Protein AF-A0A1C1CUU6-F1 (afdb_monomer)

InterPro domains:
  IPR014347 Tautomerase/MIF superfamily [G3DSA:3.30.429.10] (2-150)
  IPR028116 Tautomerase, cis-CaaD-like [PF14832] (1-67)

Secondary structure (DSSP, 8-state):
-EEEEEEESSPPPHHHHHHHHHHHHHHHHHHTT--GGG-EEEEEEPPPTT--EETTEEGGGGT---EEEEEEEE-BTTB-HHHHHHHHHHHHHHHHHHHHS-SSTT------STTSPPPHHHHHHT-EEEEEEEEE---EETTEEPPPPP-------------TTS-SSHHHHHTTS---S----S-THHHHHHHHHHHHHHHHHTS--HHHHHHHHHHHH-HHHHHHH-

Solvent-accessible surface area (backbone atoms only — not comparable to full-atom values): 13500 Å² total; per-residue (Å²): 95,38,43,32,42,37,29,34,51,56,91,72,44,73,52,30,50,50,52,43,45,49,52,53,32,54,52,48,24,64,73,66,76,38,66,57,82,42,47,44,72,47,82,40,77,37,65,62,64,44,75,46,66,51,95,90,35,41,26,78,81,38,73,42,33,71,20,35,38,39,32,41,28,68,41,25,75,91,56,39,70,70,55,51,55,54,48,44,53,52,53,53,50,49,48,53,52,37,75,57,30,32,65,45,90,90,51,84,72,44,40,82,38,99,84,57,54,67,47,74,64,56,52,57,57,69,38,76,70,48,74,48,76,45,76,45,79,76,54,72,57,97,91,39,72,55,69,69,45,36,79,87,70,68,79,81,74,89,69,74,96,72,73,100,80,82,68,88,66,62,65,72,60,54,79,73,73,63,86,76,90,72,95,54,66,46,72,51,59,29,58,46,51,54,74,44,42,66,58,42,48,44,40,25,69,75,67,61,35,59,69,39,43,51,43,60,47,45,41,64,72,36,70,77,55,30,66,42,68,110

Sequence (230 aa):
MPIYQVIHGISLTPYQKSLLAERITVLHSTEYLTPSLFVNVIFHPAEPVGDFFLAGKPYNNGATSPNRIFGTVRTGPKRTKERFDNFAKKLEAAWYEVVNGPKQAGQTNGASGHGGELSKEDRRARKLHIVGFEGVITGIENGVVLPSVSVCIPPLTAGSASSMHDAPLAYVARVWATADDQPTQADNEGTWLKDNMAFFKEQAEVYSDQPFQDLLKELRERPDLRKLIE

Structure (mmCIF, N/CA/C/O backbone):
data_AF-A0A1C1CUU6-F1
#
_entr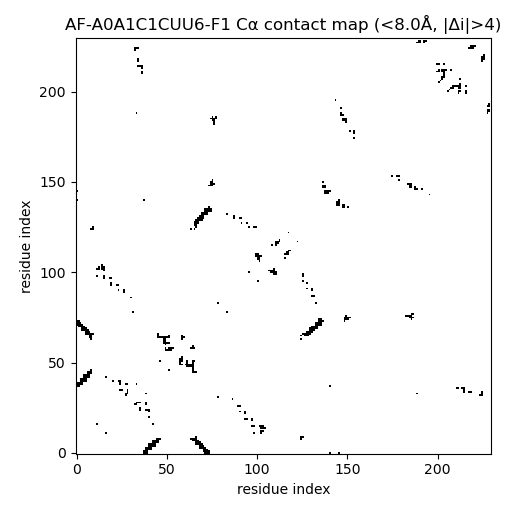y.id   AF-A0A1C1CUU6-F1
#
loop_
_atom_site.group_PDB
_atom_site.id
_atom_site.type_symbol
_atom_site.label_atom_id
_atom_site.label_alt_id
_atom_site.label_comp_id
_atom_site.label_asym_id
_atom_site.label_entity_id
_atom_site.label_seq_id
_atom_site.pdbx_PDB_ins_code
_atom_site.Cartn_x
_atom_site.Cartn_y
_atom_site.Cartn_z
_atom_site.occupancy
_atom_site.B_iso_or_equiv
_atom_site.auth_seq_id
_atom_site.auth_comp_id
_atom_site.auth_asym_id
_atom_site.auth_atom_id
_atom_site.pdbx_PDB_model_num
ATOM 1 N N . MET A 1 1 ? -9.835 -0.674 2.910 1.00 78.50 1 MET A N 1
ATOM 2 C CA . MET A 1 1 ? -9.271 0.040 1.764 1.00 78.50 1 MET A CA 1
ATOM 3 C C . MET A 1 1 ? -8.242 1.078 2.153 1.00 78.50 1 MET A C 1
ATOM 5 O O . MET A 1 1 ? -8.574 2.186 2.581 1.00 78.50 1 MET A O 1
ATOM 9 N N . PRO A 1 2 ? -6.979 0.736 1.924 1.00 93.94 2 PRO A N 1
ATOM 10 C CA . PRO A 1 2 ? -6.229 1.524 0.967 1.00 93.94 2 PRO A CA 1
ATOM 11 C C . PRO A 1 2 ? -6.130 0.819 -0.388 1.00 93.94 2 PRO A C 1
ATOM 13 O O . PRO A 1 2 ? -6.207 -0.409 -0.470 1.00 93.94 2 PRO A O 1
ATOM 16 N N . ILE A 1 3 ? -5.908 1.605 -1.438 1.00 97.75 3 ILE A N 1
ATOM 17 C CA . ILE A 1 3 ? -5.415 1.114 -2.728 1.00 97.75 3 ILE A CA 1
ATOM 18 C C . ILE A 1 3 ? -4.085 1.804 -2.993 1.00 97.75 3 ILE A C 1
ATOM 20 O O . ILE A 1 3 ? -4.035 3.025 -3.125 1.00 97.75 3 ILE A O 1
ATOM 24 N N . TYR A 1 4 ? -3.013 1.024 -3.073 1.00 98.75 4 TYR A N 1
ATOM 25 C CA . TYR A 1 4 ? -1.702 1.500 -3.485 1.00 98.75 4 TYR A CA 1
ATOM 26 C C . TYR A 1 4 ? -1.480 1.225 -4.960 1.00 98.75 4 TYR A C 1
ATOM 28 O O . TYR A 1 4 ? -1.519 0.080 -5.397 1.00 98.75 4 TYR A O 1
ATOM 36 N N . GLN A 1 5 ? -1.188 2.272 -5.715 1.00 98.69 5 GLN A N 1
ATOM 37 C CA . GLN A 1 5 ? -0.780 2.194 -7.107 1.00 98.69 5 GLN A CA 1
ATOM 38 C C . GLN A 1 5 ? 0.727 2.426 -7.190 1.00 98.69 5 GLN A C 1
ATOM 40 O O . GLN A 1 5 ? 1.227 3.498 -6.844 1.00 98.69 5 GLN A O 1
ATOM 45 N N . VAL A 1 6 ? 1.457 1.410 -7.641 1.00 98.81 6 VAL A N 1
ATOM 46 C CA . VAL A 1 6 ? 2.904 1.450 -7.862 1.00 98.81 6 VAL A CA 1
ATOM 47 C C . VAL A 1 6 ? 3.154 1.618 -9.355 1.00 98.81 6 VAL A C 1
ATOM 49 O O . VAL A 1 6 ? 3.020 0.669 -10.126 1.00 98.81 6 VAL A O 1
ATOM 52 N N . ILE A 1 7 ? 3.530 2.824 -9.767 1.00 98.31 7 ILE A N 1
ATOM 53 C CA . ILE A 1 7 ? 3.850 3.150 -11.158 1.00 98.31 7 ILE A CA 1
ATOM 54 C C . ILE A 1 7 ? 5.365 3.075 -11.308 1.00 98.31 7 ILE A C 1
ATOM 56 O O . ILE A 1 7 ? 6.085 3.826 -10.647 1.00 98.31 7 ILE A O 1
ATOM 60 N N . HIS A 1 8 ? 5.871 2.168 -12.142 1.00 97.38 8 HIS A N 1
ATOM 61 C CA . HIS A 1 8 ? 7.308 1.897 -12.202 1.00 97.38 8 HIS A CA 1
ATOM 62 C C . HIS A 1 8 ? 7.851 1.872 -13.637 1.00 97.38 8 HIS A C 1
ATOM 64 O O . HIS A 1 8 ? 7.297 1.227 -14.524 1.00 97.38 8 HIS A O 1
ATOM 70 N N . GLY A 1 9 ? 8.961 2.585 -13.857 1.00 92.12 9 GLY A N 1
ATOM 71 C CA . GLY A 1 9 ? 9.688 2.605 -15.132 1.00 92.12 9 GLY A CA 1
ATOM 72 C C . GLY A 1 9 ? 10.760 1.517 -15.221 1.00 92.12 9 GLY A C 1
ATOM 73 O O . GLY A 1 9 ? 11.146 1.104 -16.311 1.00 92.12 9 GLY A O 1
ATOM 74 N N . ILE A 1 10 ? 11.233 1.018 -14.075 1.00 92.56 10 ILE A N 1
ATOM 75 C CA . ILE A 1 10 ? 12.155 -0.122 -14.024 1.00 92.56 10 ILE A CA 1
ATOM 76 C C . ILE A 1 10 ? 11.414 -1.440 -14.200 1.00 92.56 10 ILE A C 1
ATOM 78 O O . ILE A 1 10 ? 10.278 -1.590 -13.763 1.00 92.56 10 ILE A O 1
ATOM 82 N N . SER A 1 11 ? 12.074 -2.443 -14.768 1.00 92.25 11 SER A N 1
ATOM 83 C CA . SER A 1 11 ? 11.532 -3.803 -14.770 1.00 92.25 11 SER A CA 1
ATOM 84 C C . SER A 1 11 ? 11.661 -4.429 -13.379 1.00 92.25 11 SER A C 1
ATOM 86 O O . SER A 1 11 ? 12.773 -4.648 -12.900 1.00 92.25 11 SER A O 1
ATOM 88 N N . LEU A 1 12 ? 10.524 -4.731 -12.748 1.00 95.00 12 LEU A N 1
ATOM 89 C CA . LEU A 1 12 ? 10.441 -5.485 -11.494 1.00 95.00 12 LEU A CA 1
ATOM 90 C C . LEU A 1 12 ? 10.074 -6.938 -11.781 1.00 95.00 12 LEU A C 1
ATOM 92 O O . LEU A 1 12 ? 9.138 -7.202 -12.542 1.00 95.00 12 LEU A O 1
ATOM 96 N N . THR A 1 13 ? 10.778 -7.880 -11.154 1.00 95.69 13 THR A N 1
ATOM 97 C CA . THR A 1 13 ? 10.420 -9.301 -11.250 1.00 95.69 13 THR A CA 1
ATOM 98 C C . THR A 1 13 ? 9.123 -9.596 -10.488 1.00 95.69 13 THR A C 1
ATOM 100 O O . THR A 1 13 ? 8.765 -8.838 -9.581 1.00 95.69 13 THR A O 1
ATOM 103 N N . PRO A 1 14 ? 8.426 -10.711 -10.784 1.00 96.75 14 PRO A N 1
ATOM 104 C CA . PRO A 1 14 ? 7.267 -11.133 -9.995 1.00 96.75 14 PRO A CA 1
ATOM 105 C C . PRO A 1 14 ? 7.571 -11.238 -8.496 1.00 96.75 14 PRO A C 1
ATOM 107 O O . PRO A 1 14 ? 6.766 -10.803 -7.683 1.00 96.75 14 PRO A O 1
ATOM 110 N N . TYR A 1 15 ? 8.767 -11.720 -8.143 1.00 96.31 15 TYR A N 1
ATOM 111 C CA . TYR A 1 15 ? 9.228 -11.807 -6.757 1.00 96.31 15 TYR A CA 1
ATOM 112 C C . TYR A 1 15 ? 9.403 -10.430 -6.099 1.00 96.31 15 TYR A C 1
ATOM 114 O O . TYR A 1 15 ? 8.976 -10.218 -4.971 1.00 96.31 15 TYR A O 1
ATOM 122 N N . GLN A 1 16 ? 9.992 -9.459 -6.803 1.00 96.88 16 GLN A N 1
ATOM 123 C CA . GLN A 1 16 ? 10.097 -8.097 -6.271 1.00 96.88 16 GLN A CA 1
ATOM 124 C C . GLN A 1 16 ? 8.717 -7.451 -6.118 1.00 96.88 16 GLN A C 1
ATOM 126 O O . GLN A 1 16 ? 8.465 -6.773 -5.126 1.00 96.88 16 GLN A O 1
ATOM 131 N N . LYS A 1 17 ? 7.801 -7.682 -7.067 1.00 98.38 17 LYS A N 1
ATOM 132 C CA . LYS A 1 17 ? 6.420 -7.198 -6.956 1.00 98.38 17 LYS A CA 1
ATOM 133 C C . LYS A 1 17 ? 5.706 -7.809 -5.752 1.00 98.38 17 LYS A C 1
ATOM 135 O O . LYS A 1 17 ? 5.113 -7.063 -4.980 1.00 98.38 17 LYS A O 1
ATOM 140 N N . SER A 1 18 ? 5.800 -9.127 -5.555 1.00 98.19 18 SER A N 1
ATOM 141 C CA . SER A 1 18 ? 5.179 -9.796 -4.407 1.00 98.19 18 SER A CA 1
ATOM 142 C C . SER A 1 18 ? 5.766 -9.306 -3.088 1.00 98.19 18 SER A C 1
ATOM 144 O O . SER A 1 18 ? 5.015 -8.967 -2.182 1.00 98.19 18 SER A O 1
ATOM 146 N N . LEU A 1 19 ? 7.094 -9.183 -3.007 1.00 97.75 19 LEU A N 1
ATOM 147 C CA . LEU A 1 19 ? 7.768 -8.713 -1.801 1.00 97.75 19 LEU A CA 1
ATOM 148 C C . LEU A 1 19 ? 7.383 -7.266 -1.472 1.00 97.75 19 LEU A C 1
ATOM 150 O O . LEU A 1 19 ? 7.064 -6.962 -0.328 1.00 97.75 19 LEU A O 1
ATOM 154 N N . LEU A 1 20 ? 7.351 -6.365 -2.461 1.00 98.56 20 LEU A N 1
ATOM 155 C CA . LEU A 1 20 ? 6.921 -4.985 -2.224 1.00 98.56 20 LEU A CA 1
ATOM 156 C C . LEU A 1 20 ? 5.445 -4.916 -1.807 1.00 98.56 20 LEU A C 1
ATOM 158 O O . LEU A 1 20 ? 5.119 -4.173 -0.884 1.00 98.56 20 LEU A O 1
ATOM 162 N N . ALA A 1 21 ? 4.565 -5.696 -2.440 1.00 98.75 21 ALA A N 1
ATOM 163 C CA . ALA A 1 21 ? 3.154 -5.756 -2.062 1.00 98.75 21 ALA A CA 1
ATOM 164 C C . ALA A 1 21 ? 2.969 -6.243 -0.616 1.00 98.75 21 ALA A C 1
ATOM 166 O O . ALA A 1 21 ? 2.217 -5.634 0.145 1.00 98.75 21 ALA A O 1
ATOM 167 N N . GLU A 1 22 ? 3.707 -7.276 -0.209 1.00 98.38 22 GLU A N 1
ATOM 168 C CA . GLU A 1 22 ? 3.725 -7.779 1.165 1.00 98.38 22 GLU A CA 1
ATOM 169 C C . GLU A 1 22 ? 4.215 -6.705 2.146 1.00 98.38 22 GLU A C 1
ATOM 171 O O . GLU A 1 22 ? 3.548 -6.428 3.144 1.00 98.38 22 GLU A O 1
ATOM 176 N N . ARG A 1 23 ? 5.334 -6.030 1.845 1.00 98.44 23 ARG A N 1
ATOM 177 C CA . ARG A 1 23 ? 5.866 -4.949 2.691 1.00 98.44 23 ARG A CA 1
ATOM 178 C C . ARG A 1 23 ? 4.860 -3.817 2.871 1.00 98.44 23 ARG A C 1
ATOM 180 O O . ARG A 1 23 ? 4.639 -3.386 3.999 1.00 98.44 23 ARG A O 1
ATOM 187 N N . ILE A 1 24 ? 4.236 -3.350 1.789 1.00 98.75 24 ILE A N 1
ATOM 188 C CA . ILE A 1 24 ? 3.207 -2.301 1.843 1.00 98.75 24 ILE A CA 1
ATOM 189 C C . ILE A 1 24 ? 2.017 -2.765 2.690 1.00 98.75 24 ILE A C 1
ATOM 191 O O . ILE A 1 24 ? 1.530 -2.006 3.530 1.00 98.75 24 ILE A O 1
ATOM 195 N N . THR A 1 25 ? 1.590 -4.017 2.506 1.00 98.56 25 THR A N 1
ATOM 196 C CA . THR A 1 25 ? 0.478 -4.621 3.246 1.00 98.56 25 THR A CA 1
ATOM 197 C C . THR A 1 25 ? 0.754 -4.637 4.740 1.00 98.56 25 THR A C 1
ATOM 199 O O . THR A 1 25 ? -0.040 -4.096 5.505 1.00 98.56 25 THR A O 1
ATOM 202 N N . VAL A 1 26 ? 1.907 -5.169 5.155 1.00 98.00 26 VAL A N 1
ATOM 203 C CA . VAL A 1 26 ? 2.325 -5.219 6.563 1.00 98.00 26 VAL A CA 1
ATOM 204 C C . VAL A 1 26 ? 2.476 -3.816 7.147 1.00 98.00 26 VAL A C 1
ATOM 206 O O . VAL A 1 26 ? 1.992 -3.548 8.247 1.00 98.00 26 VAL A O 1
ATOM 209 N N . LEU A 1 27 ? 3.118 -2.900 6.417 1.00 98.38 27 LEU A N 1
ATOM 210 C CA . LEU A 1 27 ? 3.289 -1.521 6.867 1.00 98.38 27 LEU A CA 1
ATOM 211 C C . LEU A 1 27 ? 1.933 -0.855 7.120 1.00 98.38 27 LEU A C 1
ATOM 213 O O . LEU A 1 27 ? 1.734 -0.284 8.187 1.00 98.38 27 LEU A O 1
ATOM 217 N N . HIS A 1 28 ? 0.991 -0.926 6.177 1.00 97.38 28 HIS A N 1
ATOM 218 C CA . HIS A 1 28 ? -0.300 -0.263 6.347 1.00 97.38 28 HIS A CA 1
ATOM 219 C C . HIS A 1 28 ? -1.176 -0.940 7.404 1.00 97.38 28 HIS A C 1
ATOM 221 O O . HIS A 1 28 ? -1.803 -0.256 8.214 1.00 97.38 28 HIS A O 1
ATOM 227 N N . SER A 1 29 ? -1.233 -2.273 7.391 1.00 95.56 29 SER A N 1
ATOM 228 C CA . SER A 1 29 ? -2.108 -3.050 8.271 1.00 95.56 29 SER A CA 1
ATOM 229 C C . SER A 1 29 ? -1.743 -2.876 9.745 1.00 95.56 29 SER A C 1
ATOM 231 O O . SER A 1 29 ? -2.628 -2.859 10.605 1.00 95.56 29 SER A O 1
ATOM 233 N N . THR A 1 30 ? -0.453 -2.700 10.037 1.00 93.94 30 THR A N 1
ATOM 234 C CA . THR A 1 30 ? 0.058 -2.424 11.386 1.00 93.94 30 THR A CA 1
ATOM 235 C C . THR A 1 30 ? -0.040 -0.945 11.745 1.00 93.94 30 THR A C 1
ATOM 237 O O . THR A 1 30 ? -0.497 -0.616 12.836 1.00 93.94 30 THR A O 1
ATOM 240 N N . GLU A 1 31 ? 0.317 -0.038 10.830 1.00 94.56 31 GLU A N 1
ATOM 241 C CA . GLU A 1 31 ? 0.270 1.402 11.094 1.00 94.56 31 GLU A CA 1
ATOM 242 C C . GLU A 1 31 ? -1.158 1.880 11.366 1.00 94.56 31 GLU A C 1
ATOM 244 O O . GLU A 1 31 ? -1.357 2.676 12.274 1.00 94.56 31 GLU A O 1
ATOM 249 N N . TYR A 1 32 ? -2.157 1.394 10.626 1.00 92.12 32 TYR A N 1
ATOM 250 C CA . TYR A 1 32 ? -3.533 1.902 10.690 1.00 92.12 32 TYR A CA 1
ATOM 251 C C . TYR A 1 32 ? -4.550 0.871 11.184 1.00 92.12 32 TYR A C 1
ATOM 253 O O . TYR A 1 32 ? -5.739 1.019 10.894 1.00 92.12 32 TYR A O 1
ATOM 261 N N . LEU A 1 33 ? -4.091 -0.170 11.896 1.00 91.12 33 LEU A N 1
ATOM 262 C CA . LEU A 1 33 ? -4.928 -1.227 12.489 1.00 91.12 33 LEU A CA 1
ATOM 263 C C . LEU A 1 33 ? -6.017 -1.725 11.528 1.00 91.12 33 LEU A C 1
ATOM 265 O O . LEU A 1 33 ? -7.197 -1.803 11.854 1.00 91.12 33 LEU A O 1
ATOM 269 N N . THR A 1 34 ? -5.608 -1.994 10.293 1.00 91.75 34 THR A N 1
ATOM 270 C CA . THR A 1 34 ? -6.494 -2.431 9.215 1.00 91.75 34 THR A CA 1
ATOM 271 C C . THR A 1 34 ? -6.182 -3.898 8.923 1.00 91.75 34 THR A C 1
ATOM 273 O O . THR A 1 34 ? -5.001 -4.226 8.794 1.00 91.75 34 THR A O 1
ATOM 276 N N . PRO A 1 35 ? -7.176 -4.798 8.831 1.00 95.44 35 PRO A N 1
ATOM 277 C CA . PRO A 1 35 ? -6.909 -6.175 8.430 1.00 95.44 35 PRO A CA 1
ATOM 278 C C . PRO A 1 35 ? -6.289 -6.241 7.032 1.00 95.44 35 PRO A C 1
ATOM 280 O O . PRO A 1 35 ? -6.643 -5.452 6.151 1.00 95.44 35 PRO A O 1
ATOM 283 N N . SER A 1 36 ? -5.365 -7.178 6.837 1.00 97.12 36 SER A N 1
ATOM 284 C CA . SER A 1 36 ? -4.564 -7.304 5.616 1.00 97.12 36 SER A CA 1
ATOM 285 C C . SER A 1 36 ? -5.408 -7.508 4.355 1.00 97.12 36 SER A C 1
ATOM 287 O O . SER A 1 36 ? -5.076 -6.935 3.320 1.00 97.12 36 SER A O 1
ATOM 289 N N . LEU A 1 37 ? -6.546 -8.210 4.467 1.00 97.31 37 LEU A N 1
ATOM 290 C CA . LEU A 1 37 ? -7.505 -8.426 3.375 1.00 97.31 37 LEU A CA 1
ATOM 291 C C . LEU A 1 37 ? -7.930 -7.126 2.671 1.00 97.31 37 LEU A C 1
ATOM 293 O O . LEU A 1 37 ? -8.218 -7.134 1.480 1.00 97.31 37 LEU A O 1
ATOM 297 N N . PHE A 1 38 ? -7.977 -6.012 3.405 1.00 96.12 38 PHE A N 1
ATOM 298 C CA . PHE A 1 38 ? -8.478 -4.729 2.910 1.00 96.12 38 PHE A CA 1
ATOM 299 C C . PHE A 1 38 ? -7.365 -3.774 2.447 1.00 96.12 38 PHE A C 1
ATOM 301 O O . PHE A 1 38 ? -7.596 -2.560 2.356 1.00 96.12 38 PHE A O 1
ATOM 308 N N . VAL A 1 39 ? -6.145 -4.284 2.239 1.00 97.62 39 VAL A N 1
ATOM 309 C CA . VAL A 1 39 ? -4.997 -3.531 1.721 1.00 97.62 39 VAL A CA 1
ATOM 310 C C . VAL A 1 39 ? -4.676 -4.010 0.310 1.00 97.62 39 VAL A C 1
ATOM 312 O O . VAL A 1 39 ? -4.162 -5.105 0.112 1.00 97.62 39 VAL A O 1
ATOM 315 N N . ASN A 1 40 ? -4.938 -3.156 -0.678 1.00 98.25 40 ASN A N 1
ATOM 316 C CA . ASN A 1 40 ? -4.744 -3.494 -2.086 1.00 98.25 40 ASN A CA 1
ATOM 317 C C . ASN A 1 40 ? -3.471 -2.853 -2.623 1.00 98.25 40 ASN A C 1
ATOM 319 O O . ASN A 1 40 ? -3.187 -1.687 -2.337 1.00 98.25 40 ASN A O 1
ATOM 323 N N . VAL A 1 41 ? -2.739 -3.587 -3.458 1.00 98.75 41 VAL A N 1
ATOM 324 C CA . VAL A 1 41 ? -1.557 -3.085 -4.164 1.00 98.75 41 VAL A CA 1
ATOM 325 C C . VAL A 1 41 ? -1.657 -3.465 -5.635 1.00 98.75 41 VAL A C 1
ATOM 327 O O . VAL A 1 41 ? -1.813 -4.635 -5.975 1.00 98.75 41 VAL A O 1
ATOM 330 N N . ILE A 1 42 ? -1.547 -2.474 -6.513 1.00 98.38 42 ILE A N 1
ATOM 331 C CA . ILE A 1 42 ? -1.654 -2.617 -7.963 1.00 98.38 42 ILE A CA 1
ATOM 332 C C . ILE A 1 42 ? -0.389 -2.039 -8.595 1.00 98.38 42 ILE A C 1
ATOM 334 O O . ILE A 1 42 ? 0.073 -0.963 -8.220 1.00 98.38 42 ILE A O 1
ATOM 338 N N . PHE A 1 43 ? 0.184 -2.757 -9.559 1.00 98.62 43 PHE A N 1
ATOM 339 C CA . PHE A 1 43 ? 1.371 -2.319 -10.291 1.00 98.62 43 PHE A CA 1
ATOM 340 C C . PHE A 1 43 ? 0.985 -1.868 -11.694 1.00 98.62 43 PHE A C 1
ATOM 342 O O . PHE A 1 43 ? 0.393 -2.640 -12.447 1.00 98.62 43 PHE A O 1
ATOM 349 N N . HIS A 1 44 ? 1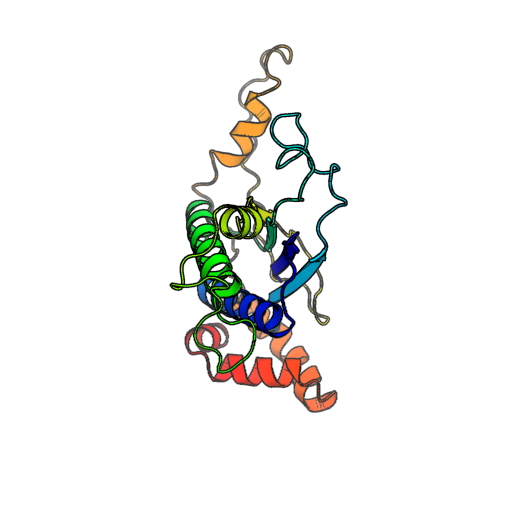.403 -0.662 -12.063 1.00 97.75 44 HIS A N 1
ATOM 350 C CA . HIS A 1 44 ? 1.210 -0.102 -13.393 1.00 97.75 44 HIS A CA 1
ATOM 351 C C . HIS A 1 44 ? 2.559 0.091 -14.095 1.00 97.75 44 HIS A C 1
ATOM 353 O O . HIS A 1 44 ? 3.541 0.481 -13.446 1.00 97.75 44 HIS A O 1
ATOM 359 N N . PRO A 1 45 ? 2.632 -0.156 -15.417 1.00 95.81 45 PRO A N 1
ATOM 360 C CA . PRO A 1 45 ? 3.753 0.348 -16.193 1.00 95.81 45 PRO A CA 1
ATOM 361 C C . PRO A 1 45 ? 3.772 1.876 -16.102 1.00 95.81 45 PRO A C 1
ATOM 363 O O . PRO A 1 45 ? 2.723 2.511 -16.002 1.00 95.81 45 PRO A O 1
ATOM 366 N N . ALA A 1 46 ? 4.962 2.467 -16.118 1.00 95.00 46 ALA A N 1
ATOM 367 C CA . ALA A 1 46 ? 5.072 3.910 -16.260 1.00 95.00 46 ALA A CA 1
ATOM 368 C C . ALA A 1 46 ? 4.670 4.372 -17.668 1.00 95.00 46 ALA A C 1
ATOM 370 O O . ALA A 1 46 ? 4.680 3.591 -18.621 1.00 95.00 46 ALA A O 1
ATOM 371 N N . GLU A 1 47 ? 4.364 5.665 -17.773 1.00 94.69 47 GLU A N 1
ATOM 372 C CA . GLU A 1 47 ? 3.985 6.295 -19.042 1.00 94.69 47 GLU A CA 1
ATOM 373 C C . GLU A 1 47 ? 5.102 6.138 -20.089 1.00 94.69 47 GLU A C 1
ATOM 375 O O . GLU A 1 47 ? 6.274 5.983 -19.702 1.00 94.69 47 GLU A O 1
ATOM 380 N N . PRO A 1 48 ? 4.782 6.225 -21.396 1.00 94.25 48 PRO A N 1
ATOM 381 C CA . PRO A 1 48 ? 5.786 6.231 -22.447 1.00 94.25 48 PRO A CA 1
ATOM 382 C C . PRO A 1 48 ? 6.920 7.219 -22.165 1.00 94.25 48 PRO A C 1
ATOM 384 O O . PRO A 1 48 ? 6.751 8.292 -21.576 1.00 94.25 48 PRO A O 1
ATOM 387 N N . VAL A 1 49 ? 8.123 6.832 -22.576 1.00 90.06 49 VAL A N 1
ATOM 388 C CA . VAL A 1 49 ? 9.315 7.648 -22.373 1.00 90.06 49 VAL A CA 1
ATOM 389 C C . VAL A 1 49 ? 9.147 8.987 -23.099 1.00 90.06 49 VAL A C 1
ATOM 391 O O . VAL A 1 49 ? 8.910 9.014 -24.302 1.00 90.06 49 VAL A O 1
ATOM 394 N N . GLY A 1 50 ? 9.298 10.087 -22.357 1.00 91.69 50 GLY A N 1
ATOM 395 C CA . GLY A 1 50 ? 9.097 11.449 -22.861 1.00 91.69 50 GLY A CA 1
ATOM 396 C C . GLY A 1 50 ? 7.793 12.109 -22.406 1.00 91.69 50 GLY A C 1
ATOM 397 O O . GLY A 1 50 ? 7.748 13.335 -22.373 1.00 91.69 50 GLY A O 1
ATOM 398 N N . ASP A 1 51 ? 6.799 11.338 -21.954 1.00 95.81 51 ASP A N 1
ATOM 399 C CA . ASP A 1 51 ? 5.477 11.876 -21.581 1.00 95.81 51 ASP A CA 1
ATOM 400 C C . ASP A 1 51 ? 5.423 12.418 -20.146 1.00 95.81 51 ASP A C 1
ATOM 402 O O . ASP A 1 51 ? 4.518 13.169 -19.781 1.00 95.81 51 ASP A O 1
ATOM 406 N N . PHE A 1 52 ? 6.416 12.087 -19.315 1.00 96.00 52 PHE A N 1
ATOM 407 C CA . PHE A 1 52 ? 6.556 12.684 -17.992 1.00 96.00 52 PHE A CA 1
ATOM 408 C C . PHE A 1 52 ? 7.489 13.895 -18.043 1.00 96.00 52 PHE A C 1
ATOM 410 O O . PHE A 1 52 ? 8.677 13.769 -18.355 1.00 96.00 52 PHE A O 1
ATOM 417 N N . PHE A 1 53 ? 6.982 15.056 -17.629 1.00 97.06 53 PHE A N 1
ATOM 418 C CA . PHE A 1 53 ? 7.750 16.295 -17.548 1.00 97.06 53 PHE A CA 1
ATOM 419 C C . PHE A 1 53 ? 8.025 16.668 -16.091 1.00 97.06 53 PHE A C 1
ATOM 421 O O . PHE A 1 53 ? 7.116 16.773 -15.272 1.00 97.06 53 PHE A O 1
ATOM 428 N N . LEU A 1 54 ? 9.293 16.915 -15.773 1.00 95.44 54 LEU A N 1
ATOM 429 C CA . LEU A 1 54 ? 9.734 17.461 -14.496 1.00 95.44 54 LEU A CA 1
ATOM 430 C C . LEU A 1 54 ? 10.346 18.841 -14.739 1.00 95.44 54 LEU A C 1
ATOM 432 O O . LEU A 1 54 ? 11.248 18.988 -15.561 1.00 95.44 54 LEU A O 1
ATOM 436 N N . ALA A 1 55 ? 9.857 19.855 -14.021 1.00 96.06 55 ALA A N 1
ATOM 437 C CA . ALA A 1 55 ? 10.285 21.248 -14.188 1.00 96.06 55 ALA A CA 1
ATOM 438 C C . ALA A 1 55 ? 10.181 21.745 -15.650 1.00 96.06 55 ALA A C 1
ATOM 440 O O . ALA A 1 55 ? 11.089 22.395 -16.169 1.00 96.06 55 ALA A O 1
ATOM 441 N N . GLY A 1 56 ? 9.084 21.390 -16.332 1.00 96.56 56 GLY A N 1
ATOM 442 C CA . GLY A 1 56 ? 8.821 21.780 -17.723 1.00 96.56 56 GLY A CA 1
ATOM 443 C C . GLY A 1 56 ? 9.709 21.094 -18.767 1.00 96.56 56 GLY A C 1
ATOM 444 O O . GLY A 1 56 ? 9.659 21.461 -19.937 1.00 96.56 56 GLY A O 1
ATOM 445 N N . LYS A 1 57 ? 10.526 20.110 -18.374 1.00 96.81 57 LYS A N 1
ATOM 446 C CA . LYS A 1 57 ? 11.413 19.358 -19.271 1.00 96.81 57 LYS A CA 1
ATOM 447 C C . LYS A 1 57 ? 11.119 17.863 -19.186 1.00 96.81 57 LYS A C 1
ATOM 449 O O . LYS A 1 57 ? 10.744 17.402 -18.108 1.00 96.81 57 LYS A O 1
ATOM 454 N N . PRO A 1 58 ? 11.329 17.089 -20.263 1.00 94.88 58 PRO A N 1
ATOM 455 C CA . PRO A 1 58 ? 11.212 15.637 -20.200 1.00 94.88 58 PRO A CA 1
ATOM 456 C C . PRO A 1 58 ? 12.072 15.061 -19.068 1.00 94.88 58 PRO A C 1
ATOM 458 O O . PRO A 1 58 ? 13.253 15.402 -18.928 1.00 94.88 58 PRO A O 1
ATOM 461 N N . TYR A 1 59 ? 11.487 14.195 -18.243 1.00 93.56 59 TYR A N 1
ATOM 462 C CA . TYR A 1 59 ? 12.192 13.580 -17.124 1.00 93.56 59 TYR A CA 1
ATOM 463 C C . TYR A 1 59 ? 13.398 12.782 -17.608 1.00 93.56 59 TYR A C 1
ATOM 465 O O . TYR A 1 59 ? 13.322 12.057 -18.598 1.00 93.56 59 TYR A O 1
ATOM 473 N N . ASN A 1 60 ? 14.527 12.924 -16.905 1.00 90.19 60 ASN A N 1
ATOM 474 C CA . ASN A 1 60 ? 15.792 12.282 -17.270 1.00 90.19 60 ASN A CA 1
ATOM 475 C C . ASN A 1 60 ? 16.125 12.469 -18.768 1.00 90.19 60 ASN A C 1
ATOM 477 O O . ASN A 1 60 ? 16.534 11.526 -19.436 1.00 90.19 60 ASN A O 1
ATOM 481 N N . ASN A 1 61 ? 15.892 13.680 -19.296 1.00 90.94 61 ASN A N 1
ATOM 482 C CA . ASN A 1 61 ? 16.077 14.041 -20.707 1.00 90.94 61 ASN A CA 1
ATOM 483 C C . ASN A 1 61 ? 15.281 13.163 -21.690 1.00 90.94 61 ASN A C 1
ATOM 485 O O . ASN A 1 61 ? 15.718 12.956 -22.817 1.00 90.94 61 ASN A O 1
ATOM 489 N N . GLY A 1 62 ? 14.135 12.627 -21.262 1.00 90.25 62 GLY A N 1
ATOM 490 C CA . GLY A 1 62 ? 13.327 11.728 -22.080 1.00 90.25 62 GLY A CA 1
ATOM 491 C C . GLY A 1 62 ? 13.971 10.355 -22.265 1.00 90.25 62 GLY A C 1
ATOM 492 O O . GLY A 1 62 ? 13.777 9.743 -23.302 1.00 90.25 62 GLY A O 1
ATOM 493 N N . ALA A 1 63 ? 14.767 9.878 -21.301 1.00 88.88 63 ALA A N 1
ATOM 494 C CA . ALA A 1 63 ? 15.332 8.525 -21.337 1.00 88.88 63 ALA A CA 1
ATOM 495 C C . ALA A 1 63 ? 14.506 7.510 -20.532 1.00 88.88 63 ALA A C 1
ATOM 497 O O . ALA A 1 63 ? 14.516 6.319 -20.830 1.00 88.88 63 ALA A O 1
ATOM 498 N N . THR A 1 64 ? 13.806 7.963 -19.490 1.00 91.38 64 THR A N 1
ATOM 499 C CA . THR A 1 64 ? 12.994 7.108 -18.615 1.00 91.38 64 THR A CA 1
ATOM 500 C C . THR A 1 64 ? 11.774 7.867 -18.097 1.00 91.38 64 THR A C 1
ATOM 502 O O . THR A 1 64 ? 11.685 9.085 -18.233 1.00 91.38 64 THR A O 1
ATOM 505 N N . SER A 1 65 ? 10.850 7.144 -17.467 1.00 94.06 65 SER A N 1
ATOM 506 C CA . SER A 1 65 ? 9.743 7.701 -16.683 1.00 94.06 65 SER A CA 1
ATOM 507 C C . SER A 1 65 ? 9.987 7.419 -15.185 1.00 94.06 65 SER A C 1
ATOM 509 O O . SER A 1 65 ? 10.580 6.382 -14.858 1.00 94.06 65 SER A O 1
ATOM 511 N N . PRO A 1 66 ? 9.630 8.329 -14.259 1.00 95.81 66 PRO A N 1
ATOM 512 C CA . PRO A 1 66 ? 9.928 8.170 -12.836 1.00 95.81 66 PRO A CA 1
ATOM 513 C C . PRO A 1 66 ? 9.059 7.110 -12.144 1.00 95.81 66 PRO A C 1
ATOM 515 O O . PRO A 1 66 ? 7.862 6.997 -12.412 1.00 95.81 66 PRO A O 1
ATOM 518 N N . ASN A 1 67 ? 9.637 6.418 -11.154 1.00 98.00 67 ASN A N 1
ATOM 519 C CA . ASN A 1 67 ? 8.889 5.516 -10.272 1.00 98.00 67 ASN A CA 1
ATOM 520 C C . ASN A 1 67 ? 8.101 6.308 -9.220 1.00 98.00 67 ASN A C 1
ATOM 522 O O . ASN A 1 67 ? 8.626 7.275 -8.660 1.00 98.00 67 ASN A O 1
ATOM 526 N N . ARG A 1 68 ? 6.861 5.913 -8.929 1.00 98.25 68 ARG A N 1
ATOM 527 C CA . ARG A 1 68 ? 5.943 6.613 -8.019 1.00 98.25 68 ARG A CA 1
ATOM 528 C C . ARG A 1 68 ? 5.069 5.610 -7.266 1.00 98.25 68 ARG A C 1
ATOM 530 O O . ARG A 1 68 ? 4.718 4.567 -7.813 1.00 98.25 68 ARG A O 1
ATOM 537 N N . ILE A 1 69 ? 4.698 5.943 -6.034 1.00 98.75 69 ILE A N 1
ATOM 538 C CA . ILE A 1 69 ? 3.701 5.206 -5.249 1.00 98.75 69 ILE A CA 1
ATOM 539 C C . ILE A 1 69 ? 2.611 6.189 -4.823 1.00 98.75 69 ILE A C 1
ATOM 5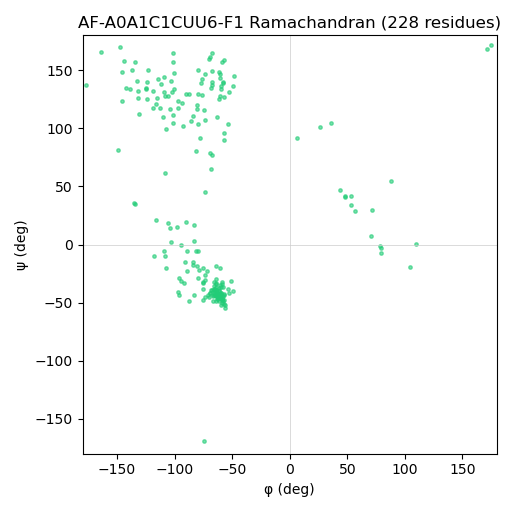41 O O . ILE A 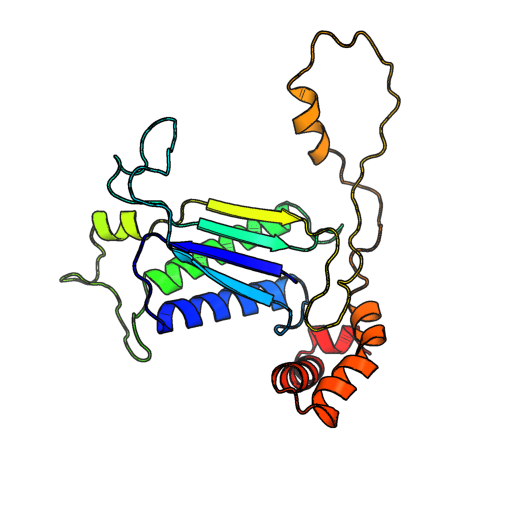1 69 ? 2.905 7.199 -4.187 1.00 98.75 69 ILE A O 1
ATOM 545 N N . PHE A 1 70 ? 1.357 5.885 -5.142 1.00 98.56 70 PHE A N 1
ATOM 546 C CA . PHE A 1 70 ? 0.201 6.646 -4.668 1.00 98.56 70 PHE A CA 1
ATOM 547 C C . PHE A 1 70 ? -0.712 5.752 -3.844 1.00 98.56 70 PHE A C 1
ATOM 549 O O . PHE A 1 70 ? -1.018 4.641 -4.264 1.00 98.56 70 PHE A O 1
ATOM 556 N N . GLY A 1 71 ? -1.131 6.221 -2.673 1.00 98.31 71 GLY A N 1
ATOM 557 C CA . GLY A 1 71 ? -2.086 5.528 -1.816 1.00 98.31 71 GLY A CA 1
ATOM 558 C C . GLY A 1 71 ? -3.403 6.285 -1.725 1.00 98.31 71 GLY A C 1
ATOM 559 O O . GLY A 1 71 ? -3.450 7.374 -1.164 1.00 98.31 71 GLY A O 1
ATOM 560 N N . THR A 1 72 ? -4.493 5.688 -2.186 1.00 96.19 72 THR A N 1
ATOM 561 C CA . THR A 1 72 ? -5.840 6.131 -1.816 1.00 96.19 72 THR A CA 1
ATOM 562 C C . THR A 1 72 ? -6.158 5.541 -0.445 1.00 96.19 72 THR A C 1
ATOM 564 O O . THR A 1 72 ? -6.162 4.322 -0.301 1.00 96.19 72 THR A O 1
ATOM 567 N N . VAL A 1 73 ? -6.356 6.370 0.581 1.00 94.69 73 VAL A N 1
ATOM 568 C CA . VAL A 1 73 ? -6.392 5.961 1.998 1.00 94.69 73 VAL A CA 1
ATOM 569 C C . VAL A 1 73 ? -7.535 6.636 2.752 1.00 94.69 73 VAL A C 1
ATOM 571 O O . VAL A 1 73 ? -7.906 7.767 2.453 1.00 94.69 73 VAL A O 1
ATOM 574 N N . ARG A 1 74 ? -8.092 5.981 3.781 1.00 90.31 74 ARG A N 1
ATOM 575 C CA . ARG A 1 74 ? -9.037 6.652 4.697 1.00 90.31 74 ARG A CA 1
ATOM 576 C C . ARG A 1 74 ? -8.305 7.711 5.523 1.00 90.31 74 ARG A C 1
ATOM 578 O O . ARG A 1 74 ? -7.216 7.434 6.035 1.00 90.31 74 ARG A O 1
ATOM 585 N N . THR A 1 75 ? -8.924 8.877 5.688 1.00 86.62 75 THR A N 1
ATOM 586 C CA . THR A 1 75 ? -8.456 9.981 6.540 1.00 86.62 75 THR A CA 1
ATOM 587 C C . THR A 1 75 ? -9.226 10.020 7.860 1.00 86.62 75 THR A C 1
ATOM 589 O O . THR A 1 75 ? -10.246 9.348 8.026 1.00 86.62 75 THR A O 1
ATOM 592 N N . GLY A 1 76 ? -8.706 10.761 8.839 1.00 83.19 76 GLY A N 1
ATOM 593 C CA . GLY A 1 76 ? -9.321 10.834 10.157 1.00 83.19 76 GLY A CA 1
ATOM 594 C C . GLY A 1 76 ? -8.482 11.565 11.200 1.00 83.19 76 GLY A C 1
ATOM 595 O O . GLY A 1 76 ? -7.287 11.741 10.965 1.00 83.19 76 GLY A O 1
ATOM 596 N N . PRO A 1 77 ? -9.043 11.909 12.376 1.00 81.25 77 PRO A N 1
ATOM 597 C CA . PRO A 1 77 ? -8.318 12.669 13.398 1.00 81.25 77 PRO A CA 1
ATOM 598 C C . PRO A 1 77 ? -7.031 11.982 13.875 1.00 81.25 77 PRO A C 1
ATOM 600 O O . PRO A 1 77 ? -6.018 12.635 14.088 1.00 81.25 77 PRO A O 1
ATOM 603 N N . LYS A 1 78 ? -7.020 10.644 13.977 1.00 84.12 78 LYS A N 1
ATOM 604 C CA . LYS A 1 78 ? -5.814 9.869 14.337 1.00 84.12 78 LYS A CA 1
ATOM 605 C C . LYS A 1 78 ? -4.848 9.621 13.173 1.00 84.12 78 LYS A C 1
ATOM 607 O O . LYS A 1 78 ? -3.773 9.046 13.370 1.00 84.12 78 LYS A O 1
ATOM 612 N N . ARG A 1 79 ? -5.223 10.002 11.953 1.00 88.75 79 ARG A N 1
ATOM 613 C CA . ARG A 1 79 ? -4.436 9.833 10.724 1.00 88.75 79 ARG A CA 1
ATOM 614 C C . ARG A 1 79 ? -3.922 11.201 10.280 1.00 88.75 79 ARG A C 1
ATOM 616 O O . ARG A 1 79 ? -4.290 11.700 9.221 1.00 88.75 79 ARG A O 1
ATOM 623 N N . THR A 1 80 ? -3.113 11.811 11.145 1.00 90.31 80 THR A N 1
ATOM 624 C CA . THR A 1 80 ? -2.583 13.163 10.943 1.00 90.31 80 THR A CA 1
ATOM 625 C C . THR A 1 80 ? -1.596 13.218 9.781 1.00 90.31 80 THR A C 1
ATOM 627 O O . THR A 1 80 ? -1.074 12.191 9.325 1.00 90.31 80 THR A O 1
ATOM 630 N N . LYS A 1 81 ? -1.298 14.436 9.325 1.00 93.50 81 LYS A N 1
ATOM 631 C CA . LYS A 1 81 ? -0.312 14.664 8.271 1.00 93.50 81 LYS A CA 1
ATOM 632 C C . LYS A 1 81 ? 1.065 14.116 8.658 1.00 93.50 81 LYS A C 1
ATOM 634 O O . LYS A 1 81 ? 1.683 13.422 7.860 1.00 93.50 81 LYS A O 1
ATOM 639 N N . GLU A 1 82 ? 1.524 14.352 9.882 1.00 95.38 82 GLU A N 1
ATOM 640 C CA . GLU A 1 82 ? 2.830 13.902 10.383 1.00 95.38 82 GLU A CA 1
ATOM 641 C C . GLU A 1 82 ? 2.927 12.375 10.365 1.00 95.38 82 GLU A C 1
ATOM 643 O O . GLU A 1 82 ? 3.973 11.802 10.048 1.00 95.38 82 GLU A O 1
ATOM 648 N N . ARG A 1 83 ? 1.817 11.695 10.674 1.00 94.69 83 ARG A N 1
ATOM 649 C CA . ARG A 1 83 ? 1.741 10.238 10.611 1.00 94.69 83 ARG A CA 1
ATOM 650 C C . ARG A 1 83 ? 1.867 9.741 9.174 1.00 94.69 83 ARG A C 1
ATOM 652 O O . ARG A 1 83 ? 2.643 8.820 8.931 1.00 94.69 83 ARG A O 1
ATOM 659 N N . PHE A 1 84 ? 1.179 10.375 8.222 1.00 96.38 84 PHE A N 1
ATOM 660 C CA . PHE A 1 84 ? 1.341 10.066 6.798 1.00 96.38 84 PHE A CA 1
ATOM 661 C C . PHE A 1 84 ? 2.742 10.400 6.269 1.00 96.38 84 PHE A C 1
ATOM 663 O O . PHE A 1 84 ? 3.291 9.607 5.511 1.00 96.38 84 PHE A O 1
ATOM 670 N N . ASP A 1 85 ? 3.366 11.497 6.705 1.00 97.94 85 ASP A N 1
ATOM 671 C CA . ASP A 1 85 ? 4.737 11.858 6.320 1.00 97.94 85 ASP A CA 1
ATOM 672 C C . ASP A 1 85 ? 5.744 10.792 6.791 1.00 97.94 85 ASP A C 1
ATOM 674 O O . ASP A 1 85 ? 6.635 10.373 6.047 1.00 97.94 85 ASP A O 1
ATOM 678 N N . ASN A 1 86 ? 5.597 10.307 8.027 1.00 98.06 86 ASN A N 1
ATOM 679 C CA . ASN A 1 86 ? 6.428 9.224 8.555 1.00 98.06 86 ASN A CA 1
ATOM 680 C C . ASN A 1 86 ? 6.153 7.897 7.844 1.00 98.06 86 ASN A C 1
ATOM 682 O O . ASN A 1 86 ? 7.085 7.150 7.541 1.00 98.06 86 ASN A O 1
ATOM 686 N N . PHE A 1 87 ? 4.890 7.615 7.539 1.00 98.06 87 PHE A N 1
ATOM 687 C CA . PHE A 1 87 ? 4.505 6.438 6.776 1.00 98.06 87 PHE A CA 1
ATOM 688 C C . PHE A 1 87 ? 5.069 6.470 5.343 1.00 98.06 87 PHE A C 1
ATOM 690 O O . PHE A 1 87 ? 5.586 5.458 4.871 1.00 98.06 87 PHE A O 1
ATOM 697 N N . ALA A 1 88 ? 5.097 7.637 4.688 1.00 98.56 88 ALA A N 1
ATOM 698 C CA . ALA A 1 88 ? 5.710 7.831 3.372 1.00 98.56 88 ALA A CA 1
ATOM 699 C C . ALA A 1 88 ? 7.190 7.424 3.360 1.00 98.56 88 ALA A C 1
ATOM 701 O O . ALA A 1 88 ? 7.635 6.723 2.454 1.00 98.56 88 ALA A O 1
ATOM 702 N N . LYS A 1 89 ? 7.943 7.806 4.401 1.00 98.69 89 LYS A N 1
ATOM 703 C CA . LYS A 1 89 ? 9.358 7.429 4.561 1.00 98.69 89 LYS A CA 1
ATOM 704 C C . LYS A 1 89 ? 9.536 5.921 4.734 1.00 98.69 89 LYS A C 1
ATOM 706 O O . LYS A 1 89 ? 10.491 5.356 4.209 1.00 98.69 89 LYS A O 1
ATOM 711 N N . LYS A 1 90 ? 8.616 5.249 5.438 1.00 98.75 90 LYS A N 1
ATOM 712 C CA . LYS A 1 90 ? 8.626 3.780 5.560 1.00 98.75 90 LYS A CA 1
ATOM 713 C C . LYS A 1 90 ? 8.372 3.106 4.207 1.00 98.75 90 LYS A C 1
ATOM 715 O O . LYS A 1 90 ? 9.065 2.149 3.876 1.00 98.75 90 LYS A O 1
ATOM 720 N N . LEU A 1 91 ? 7.430 3.623 3.411 1.00 98.69 91 LEU A N 1
ATOM 721 C CA . LEU A 1 91 ? 7.183 3.139 2.046 1.00 98.69 91 LEU A CA 1
ATOM 722 C C . LEU A 1 91 ? 8.394 3.356 1.130 1.00 98.69 91 LEU A C 1
ATOM 724 O O . LEU A 1 91 ? 8.759 2.457 0.377 1.00 98.69 91 LEU A O 1
ATOM 728 N N . GLU A 1 92 ? 9.041 4.520 1.212 1.00 98.62 92 GLU A N 1
ATOM 729 C CA . GLU A 1 92 ? 10.268 4.807 0.464 1.00 98.62 92 GLU A CA 1
ATOM 730 C C . GLU A 1 92 ? 11.403 3.844 0.846 1.00 98.62 92 GLU A C 1
ATOM 732 O O . GLU A 1 92 ? 12.071 3.291 -0.030 1.00 98.62 92 GLU A O 1
ATOM 737 N N . ALA A 1 93 ? 11.600 3.590 2.141 1.00 98.44 93 ALA A N 1
ATOM 738 C CA . ALA A 1 93 ? 12.590 2.626 2.610 1.00 98.44 93 ALA A CA 1
ATOM 739 C C . ALA A 1 93 ? 12.294 1.208 2.090 1.00 98.44 93 ALA A C 1
ATOM 741 O O . ALA A 1 93 ? 13.193 0.557 1.558 1.00 98.44 93 ALA A O 1
ATOM 742 N N . ALA A 1 94 ? 11.035 0.764 2.164 1.00 98.38 94 ALA A N 1
ATOM 743 C CA . ALA A 1 94 ? 10.607 -0.532 1.638 1.00 98.38 94 ALA A CA 1
ATOM 744 C C . ALA A 1 94 ? 10.811 -0.642 0.118 1.00 98.38 94 ALA A C 1
ATOM 746 O O . ALA A 1 94 ? 11.253 -1.681 -0.371 1.00 98.38 94 ALA A O 1
ATOM 747 N N . TRP A 1 95 ? 10.552 0.432 -0.636 1.00 98.56 95 TRP A N 1
ATOM 748 C CA . TRP A 1 95 ? 10.873 0.483 -2.062 1.00 98.56 95 TRP A CA 1
ATOM 749 C C . TRP A 1 95 ? 12.359 0.205 -2.292 1.00 98.56 95 TRP A C 1
ATOM 751 O O . TRP A 1 95 ? 12.694 -0.720 -3.030 1.00 98.56 95 TRP A O 1
ATOM 761 N N . TYR A 1 96 ? 13.254 0.959 -1.644 1.00 97.00 96 TYR A N 1
ATOM 762 C CA . TYR A 1 96 ? 14.695 0.802 -1.852 1.00 97.00 96 TYR A CA 1
ATOM 763 C C . TYR A 1 96 ? 15.232 -0.545 -1.369 1.00 97.00 96 TYR A C 1
ATOM 765 O O . TYR A 1 96 ? 16.107 -1.102 -2.030 1.00 97.00 96 TYR A O 1
ATOM 773 N N . GLU A 1 97 ? 14.698 -1.094 -0.279 1.00 94.94 97 GLU A N 1
ATOM 774 C CA . GLU A 1 97 ? 15.003 -2.455 0.170 1.00 94.94 97 GLU A CA 1
ATOM 775 C C . GLU A 1 97 ? 14.709 -3.472 -0.942 1.00 94.94 97 GLU A C 1
ATOM 777 O O . GLU A 1 97 ? 15.582 -4.248 -1.326 1.00 94.94 97 GLU A O 1
ATOM 782 N N . VAL A 1 98 ? 13.504 -3.432 -1.518 1.00 95.88 98 VAL A N 1
ATOM 783 C CA . VAL A 1 98 ? 13.069 -4.424 -2.508 1.00 95.88 98 VAL A CA 1
ATOM 784 C C . VAL A 1 98 ? 13.752 -4.235 -3.857 1.00 95.88 98 VAL A C 1
ATOM 786 O O . VAL A 1 98 ? 14.208 -5.206 -4.470 1.00 95.88 98 VAL A O 1
ATOM 789 N N . VAL A 1 99 ? 13.842 -2.997 -4.352 1.00 94.75 99 VAL A N 1
ATOM 790 C CA . VAL A 1 99 ? 14.416 -2.767 -5.682 1.00 94.75 99 VAL A CA 1
ATOM 791 C C . VAL A 1 99 ? 15.924 -2.941 -5.691 1.00 94.75 99 VAL A C 1
ATOM 793 O O . VAL A 1 99 ? 16.448 -3.282 -6.743 1.00 94.75 99 VAL A O 1
ATOM 796 N N . ASN A 1 100 ? 16.630 -2.748 -4.574 1.00 92.25 100 ASN A N 1
ATOM 797 C CA . ASN A 1 100 ? 18.069 -3.030 -4.483 1.00 92.25 100 ASN A CA 1
ATOM 798 C C . ASN A 1 100 ? 18.365 -4.465 -4.016 1.00 92.25 100 ASN A C 1
ATOM 800 O O . ASN A 1 100 ? 19.494 -4.937 -4.162 1.00 92.25 100 ASN A O 1
ATOM 804 N N . GLY A 1 101 ? 17.358 -5.147 -3.473 1.00 89.81 101 GLY A N 1
ATOM 805 C CA . GLY A 1 101 ? 17.425 -6.523 -3.017 1.00 89.81 101 GLY A CA 1
ATOM 806 C C . GLY A 1 101 ? 17.433 -7.563 -4.147 1.00 89.81 101 GLY A C 1
ATOM 807 O O . GLY A 1 101 ? 17.613 -7.243 -5.329 1.00 89.81 101 GLY A O 1
ATOM 808 N N . PRO A 1 102 ? 17.270 -8.844 -3.789 1.00 86.50 102 PRO A N 1
ATOM 809 C CA . PRO A 1 102 ? 17.338 -9.940 -4.741 1.00 86.50 102 PRO A CA 1
ATOM 810 C C . PRO A 1 102 ? 16.186 -9.941 -5.747 1.00 86.50 102 PRO A C 1
ATOM 812 O O . PRO A 1 102 ? 15.055 -9.556 -5.452 1.00 86.50 102 PRO A O 1
ATOM 815 N N . LYS A 1 103 ? 16.474 -10.437 -6.954 1.00 88.50 103 LYS A N 1
ATOM 816 C CA . LYS A 1 103 ? 15.481 -10.550 -8.032 1.00 88.50 103 LYS A CA 1
ATOM 817 C C . LYS A 1 103 ? 14.634 -11.819 -7.933 1.00 88.50 103 LYS A C 1
ATOM 819 O O . LYS A 1 103 ? 13.585 -11.885 -8.576 1.00 88.50 103 LYS A O 1
ATOM 824 N N . GLN A 1 104 ? 15.081 -12.807 -7.163 1.00 88.44 104 GLN A N 1
ATOM 825 C CA . GLN A 1 104 ? 14.414 -14.089 -6.932 1.00 88.44 104 GLN A CA 1
ATOM 826 C C . GLN A 1 104 ? 14.641 -14.549 -5.485 1.00 88.44 104 GLN A C 1
ATOM 828 O O . GLN A 1 104 ? 15.615 -14.145 -4.847 1.00 88.44 104 GLN A O 1
ATOM 833 N N . ALA A 1 105 ? 13.769 -15.422 -4.982 1.00 87.62 105 ALA A N 1
ATOM 834 C CA . ALA A 1 105 ? 13.911 -16.008 -3.652 1.00 87.62 105 ALA A CA 1
ATOM 835 C C . ALA A 1 105 ? 15.254 -16.748 -3.499 1.00 87.62 105 ALA A C 1
ATOM 837 O O . ALA A 1 105 ? 15.704 -17.438 -4.412 1.00 87.62 105 ALA A O 1
ATOM 838 N N . GLY A 1 106 ? 15.902 -16.591 -2.343 1.00 83.81 106 GLY A N 1
ATOM 839 C CA . GLY A 1 106 ? 17.179 -17.244 -2.025 1.00 83.81 106 GLY A CA 1
ATOM 840 C C . GLY A 1 106 ? 18.430 -16.593 -2.631 1.00 83.81 106 GLY A C 1
ATOM 841 O O . GLY A 1 106 ? 19.540 -16.971 -2.263 1.00 83.81 106 GLY A O 1
ATOM 842 N N . GLN A 1 107 ? 18.297 -15.595 -3.512 1.00 80.12 107 GLN A N 1
ATOM 843 C CA . GLN A 1 107 ? 19.442 -14.789 -3.946 1.00 80.12 107 GLN A CA 1
ATOM 844 C C . GLN A 1 107 ? 19.821 -13.786 -2.847 1.00 80.12 107 GLN A C 1
ATOM 846 O O . GLN A 1 107 ? 18.951 -13.221 -2.190 1.00 80.12 107 GLN A O 1
ATOM 851 N N . THR A 1 108 ? 21.117 -13.544 -2.648 1.00 65.25 108 THR A N 1
ATOM 852 C CA . THR A 1 108 ? 21.608 -12.592 -1.634 1.00 65.25 108 THR A CA 1
ATOM 853 C C . THR A 1 108 ? 21.865 -11.201 -2.204 1.00 65.25 108 THR A C 1
ATOM 855 O O . THR A 1 108 ? 21.654 -10.213 -1.510 1.00 65.25 108 THR A O 1
ATOM 858 N N . ASN A 1 109 ? 22.258 -11.101 -3.480 1.00 59.44 109 ASN A N 1
ATOM 859 C CA . ASN A 1 109 ? 22.749 -9.855 -4.067 1.00 59.44 109 ASN A CA 1
ATOM 860 C C . ASN A 1 109 ? 22.052 -9.545 -5.399 1.00 59.44 109 ASN A C 1
ATOM 862 O O . ASN A 1 109 ? 22.272 -10.223 -6.400 1.00 59.44 109 ASN A O 1
ATOM 866 N N . GLY A 1 110 ? 21.247 -8.479 -5.431 1.00 57.06 110 GLY A N 1
ATOM 867 C CA . GLY A 1 110 ? 20.709 -7.895 -6.668 1.00 57.06 110 GLY A CA 1
ATOM 868 C C . GLY A 1 110 ? 21.668 -6.931 -7.379 1.00 57.06 110 GLY A C 1
ATOM 869 O O . GLY A 1 110 ? 21.292 -6.317 -8.381 1.00 57.06 110 GLY A O 1
ATOM 870 N N . ALA A 1 111 ? 22.890 -6.771 -6.864 1.00 54.34 111 ALA A N 1
ATOM 871 C CA . ALA A 1 111 ? 23.876 -5.831 -7.372 1.00 54.34 111 ALA A CA 1
ATOM 872 C C . ALA A 1 111 ? 24.551 -6.367 -8.643 1.00 54.34 111 ALA A C 1
ATOM 874 O O . ALA A 1 111 ? 25.545 -7.089 -8.609 1.00 54.34 111 ALA A O 1
ATOM 875 N N . SER A 1 112 ? 23.980 -6.010 -9.786 1.00 49.62 112 SER A N 1
ATOM 876 C CA . SER A 1 112 ? 24.554 -6.196 -11.114 1.00 49.62 112 SER A CA 1
ATOM 877 C C . SER A 1 112 ? 25.785 -5.299 -11.304 1.00 49.62 112 SER A C 1
ATOM 879 O O . SER A 1 112 ? 25.703 -4.255 -11.940 1.00 49.62 112 SER A O 1
ATOM 881 N N . GLY A 1 113 ? 26.922 -5.683 -10.722 1.00 45.25 113 GLY A N 1
ATOM 882 C CA . GLY A 1 113 ? 28.196 -4.989 -10.900 1.00 45.25 113 GLY A CA 1
ATOM 883 C C . GLY A 1 113 ? 29.347 -5.689 -10.180 1.00 45.25 113 GLY A C 1
ATOM 884 O O . GLY A 1 113 ? 29.191 -6.140 -9.044 1.00 45.25 113 GLY A O 1
ATOM 885 N N . HIS A 1 114 ? 30.507 -5.787 -10.837 1.00 45.22 114 HIS A N 1
ATOM 886 C CA . HIS A 1 114 ? 31.758 -6.249 -10.228 1.00 45.22 114 HIS A CA 1
ATOM 887 C C . HIS A 1 114 ? 32.049 -5.418 -8.963 1.00 45.22 114 HIS A C 1
ATOM 889 O O . HIS A 1 114 ? 32.445 -4.263 -9.064 1.00 45.22 114 HIS A O 1
ATOM 895 N N . GLY A 1 115 ? 31.819 -5.993 -7.779 1.00 51.47 115 GLY A N 1
ATOM 896 C CA . GLY A 1 115 ? 32.037 -5.334 -6.483 1.00 51.47 115 GLY A CA 1
ATOM 897 C C . GLY A 1 115 ? 30.773 -4.972 -5.694 1.00 51.47 115 GLY A C 1
ATOM 898 O O . GLY A 1 115 ? 30.889 -4.433 -4.601 1.00 51.47 115 GLY A O 1
ATOM 899 N N . GLY A 1 116 ? 29.573 -5.279 -6.200 1.00 60.59 116 GLY A N 1
ATOM 900 C CA . GLY A 1 116 ? 28.322 -5.087 -5.455 1.00 60.59 116 GLY A CA 1
ATOM 901 C C . GLY A 1 116 ? 27.797 -3.645 -5.419 1.00 60.59 116 GLY A C 1
ATOM 902 O O . GLY A 1 116 ? 26.720 -3.402 -4.876 1.00 60.59 116 GLY A O 1
ATOM 903 N N . GLU A 1 117 ? 28.504 -2.687 -6.023 1.00 69.81 117 GLU A N 1
ATOM 904 C CA . GLU A 1 117 ? 28.025 -1.310 -6.131 1.00 69.81 117 GLU A CA 1
ATOM 905 C C . GLU A 1 117 ? 27.153 -1.125 -7.382 1.00 69.81 117 GLU A C 1
ATOM 907 O O . GLU A 1 117 ? 27.535 -1.482 -8.498 1.00 69.81 117 GLU A O 1
ATOM 912 N N . LEU A 1 118 ? 25.965 -0.540 -7.202 1.00 77.81 118 LEU A N 1
ATOM 913 C CA . LEU A 1 118 ? 25.080 -0.173 -8.307 1.00 77.81 118 LEU A CA 1
ATOM 914 C C . LEU A 1 118 ? 25.690 0.974 -9.126 1.00 77.81 118 LEU A C 1
ATOM 916 O O . LEU A 1 118 ? 26.116 2.006 -8.581 1.00 77.81 118 LEU A O 1
ATOM 920 N N . SER A 1 119 ? 25.645 0.841 -10.453 1.00 85.12 119 SER A N 1
ATOM 921 C CA . SER A 1 119 ? 26.041 1.917 -11.361 1.00 85.12 119 SER A CA 1
ATOM 922 C C . SER A 1 119 ? 25.220 3.193 -11.100 1.00 85.12 119 SER A C 1
ATOM 924 O O . SER A 1 119 ? 24.136 3.171 -10.505 1.00 85.12 119 SER A O 1
ATOM 926 N N . LYS A 1 120 ? 25.732 4.357 -11.521 1.00 86.88 120 LYS A N 1
ATOM 927 C CA . LYS A 1 120 ? 24.982 5.624 -11.400 1.00 86.88 120 LYS A CA 1
ATOM 928 C C . LYS A 1 120 ? 23.667 5.584 -12.184 1.00 86.88 120 LYS A C 1
ATOM 930 O O . LYS A 1 120 ? 22.682 6.176 -11.744 1.00 86.88 120 LYS A O 1
ATOM 935 N N . GLU A 1 121 ? 23.658 4.899 -13.322 1.00 85.81 121 GLU A N 1
ATOM 936 C CA . GLU A 1 121 ? 22.478 4.729 -14.170 1.00 85.81 121 GLU A CA 1
ATOM 937 C C . GLU A 1 121 ? 21.449 3.821 -13.500 1.00 85.81 121 GLU A C 1
ATOM 939 O O . GLU A 1 121 ? 20.291 4.216 -13.388 1.00 85.81 121 GLU A O 1
ATOM 944 N N . ASP A 1 122 ? 21.875 2.691 -12.929 1.00 86.06 122 ASP A N 1
ATOM 945 C CA . ASP A 1 122 ? 20.996 1.798 -12.165 1.00 86.06 122 ASP A CA 1
ATOM 946 C C . ASP A 1 122 ? 20.375 2.499 -10.957 1.00 86.06 122 ASP A C 1
ATOM 948 O O . ASP A 1 122 ? 19.173 2.382 -10.712 1.00 86.06 122 ASP A O 1
ATOM 952 N N . ARG A 1 123 ? 21.182 3.259 -10.205 1.00 89.00 123 ARG A N 1
ATOM 953 C CA . ARG A 1 123 ? 20.689 4.060 -9.075 1.00 89.00 123 ARG A CA 1
ATOM 954 C C . ARG A 1 123 ? 19.655 5.084 -9.526 1.00 89.00 123 ARG A C 1
ATOM 956 O O . ARG A 1 123 ? 18.639 5.261 -8.860 1.00 89.00 123 ARG A O 1
ATOM 963 N N . ARG A 1 124 ? 19.893 5.749 -10.660 1.00 89.69 124 ARG A N 1
ATOM 964 C CA . ARG A 1 124 ? 18.951 6.725 -11.217 1.00 89.69 124 ARG A CA 1
ATOM 965 C C . ARG A 1 124 ? 17.659 6.057 -11.672 1.00 89.69 124 ARG A C 1
ATOM 967 O O . ARG A 1 124 ? 16.592 6.572 -11.363 1.00 89.69 124 ARG A O 1
ATOM 974 N N . ALA A 1 125 ? 17.751 4.916 -12.351 1.00 90.75 125 ALA A N 1
ATOM 975 C CA . ALA A 1 125 ? 16.593 4.162 -12.808 1.00 90.75 125 ALA A CA 1
ATOM 976 C C . ALA A 1 125 ? 15.723 3.708 -11.626 1.00 90.75 125 ALA A C 1
ATOM 978 O O . ALA A 1 125 ? 14.505 3.826 -11.688 1.00 90.75 125 ALA A O 1
ATOM 979 N N . ARG A 1 126 ? 16.332 3.268 -10.516 1.00 93.50 126 ARG A N 1
ATOM 980 C CA . ARG A 1 126 ? 15.630 2.795 -9.306 1.00 93.50 126 ARG A CA 1
ATOM 981 C C . ARG A 1 126 ? 15.109 3.904 -8.396 1.00 93.50 126 ARG A C 1
ATOM 983 O O . ARG A 1 126 ? 14.426 3.606 -7.418 1.00 93.50 126 ARG A O 1
ATOM 990 N N . LYS A 1 127 ? 15.420 5.169 -8.680 1.00 95.44 127 LYS A N 1
ATOM 991 C CA . LYS A 1 127 ? 15.008 6.295 -7.840 1.00 95.44 127 LYS A CA 1
ATOM 992 C C . LYS A 1 127 ? 13.481 6.367 -7.747 1.00 95.44 127 LYS A C 1
ATOM 994 O O . LYS A 1 127 ? 12.797 6.417 -8.772 1.00 95.44 127 LYS A O 1
ATOM 999 N N . LEU A 1 128 ? 12.961 6.416 -6.524 1.00 97.75 128 LEU A N 1
ATOM 1000 C CA . LEU A 1 128 ? 11.564 6.746 -6.266 1.00 97.75 128 LEU A CA 1
ATOM 1001 C C . LEU A 1 128 ? 11.394 8.266 -6.335 1.00 97.75 128 LEU A C 1
ATOM 1003 O O . LEU A 1 128 ? 12.178 9.016 -5.755 1.00 97.75 128 LEU A O 1
ATOM 1007 N N . HIS A 1 129 ? 10.418 8.728 -7.109 1.00 97.06 129 HIS A N 1
ATOM 1008 C CA . HIS A 1 129 ? 10.213 10.149 -7.364 1.00 97.06 129 HIS A CA 1
ATOM 1009 C C . HIS A 1 129 ? 9.168 10.770 -6.442 1.00 97.06 129 HIS A C 1
ATOM 1011 O O . HIS A 1 129 ? 9.383 11.886 -5.975 1.00 97.06 129 HIS A O 1
ATOM 1017 N N . ILE A 1 130 ? 8.048 10.076 -6.220 1.00 97.88 130 ILE A N 1
ATOM 1018 C CA . ILE A 1 130 ? 6.911 10.578 -5.441 1.00 97.88 130 ILE A CA 1
ATOM 1019 C C . ILE A 1 130 ? 6.330 9.431 -4.617 1.00 97.88 130 ILE A C 1
ATOM 1021 O O . ILE A 1 130 ? 6.104 8.339 -5.145 1.00 97.88 130 ILE A O 1
ATOM 1025 N N . VAL A 1 131 ? 6.054 9.718 -3.345 1.00 98.62 131 VAL A N 1
ATOM 1026 C CA . VAL A 1 131 ? 5.082 8.989 -2.528 1.00 98.62 131 VAL A CA 1
ATOM 1027 C C . VAL A 1 131 ? 3.979 9.978 -2.172 1.00 98.62 131 VAL A C 1
ATOM 1029 O O . VAL A 1 131 ? 4.271 11.030 -1.605 1.00 98.62 131 VAL A O 1
ATOM 1032 N N . GLY A 1 132 ? 2.739 9.682 -2.550 1.00 97.88 132 GLY A N 1
ATOM 1033 C CA . GLY A 1 132 ? 1.596 10.570 -2.334 1.00 97.88 132 GLY A CA 1
ATOM 1034 C C . GLY A 1 132 ? 0.385 9.831 -1.782 1.00 97.88 132 GLY A C 1
ATOM 1035 O O . GLY A 1 132 ? 0.258 8.620 -1.967 1.00 97.88 132 GLY A O 1
ATOM 1036 N N . PHE A 1 133 ? -0.508 10.564 -1.120 1.00 97.19 133 PHE A N 1
ATOM 1037 C CA . PHE A 1 133 ? -1.742 10.012 -0.570 1.00 97.19 133 PHE A CA 1
ATOM 1038 C C . PHE A 1 133 ? -2.945 10.875 -0.921 1.00 97.19 133 PHE A C 1
ATOM 1040 O O . PHE A 1 133 ? -2.873 12.102 -0.864 1.00 97.19 133 PHE A O 1
ATOM 1047 N N . GLU A 1 134 ? -4.056 10.216 -1.220 1.00 94.19 134 GLU A N 1
ATOM 1048 C CA . GLU A 1 134 ? -5.350 10.836 -1.485 1.00 94.19 134 GLU A CA 1
ATOM 1049 C C . GLU A 1 134 ? -6.395 10.258 -0.531 1.00 94.19 134 GLU A C 1
ATOM 1051 O O . GLU A 1 134 ? -6.395 9.060 -0.245 1.00 94.19 134 GLU A O 1
ATOM 1056 N N . GLY A 1 135 ? -7.286 11.106 -0.017 1.00 91.69 135 GLY A N 1
ATOM 1057 C CA . GLY A 1 135 ? -8.341 10.677 0.898 1.00 91.69 135 GLY A CA 1
ATOM 1058 C C . GLY A 1 135 ? -9.475 9.953 0.171 1.00 91.69 135 GLY A C 1
ATOM 1059 O O . GLY A 1 135 ? -10.044 10.498 -0.771 1.00 91.69 135 GLY A O 1
ATOM 1060 N N . VAL A 1 136 ? -9.855 8.760 0.636 1.00 89.50 136 VAL A N 1
ATOM 1061 C CA . VAL A 1 136 ? -11.102 8.097 0.223 1.00 89.50 136 VAL A CA 1
ATOM 1062 C C . VAL A 1 136 ? -12.243 8.503 1.146 1.00 8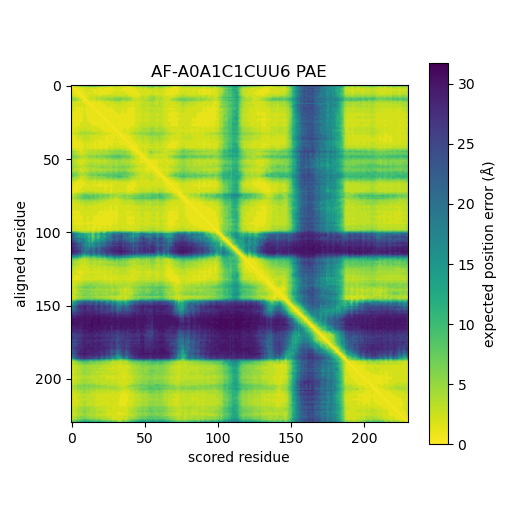9.50 136 VAL A C 1
ATOM 1064 O O . VAL A 1 136 ? -12.118 8.421 2.367 1.00 89.50 136 VAL A O 1
ATOM 1067 N N . ILE A 1 137 ? -13.358 8.934 0.556 1.00 84.25 137 ILE A N 1
ATOM 1068 C CA . ILE A 1 137 ? -14.537 9.405 1.299 1.00 84.25 137 ILE A CA 1
ATOM 1069 C C . ILE A 1 137 ? -15.560 8.296 1.570 1.00 84.25 137 ILE A C 1
ATOM 1071 O O . ILE A 1 137 ? -16.252 8.314 2.579 1.00 84.25 137 ILE A O 1
ATOM 1075 N N . THR A 1 138 ? -15.677 7.337 0.654 1.00 87.69 138 THR A N 1
ATOM 1076 C CA . THR A 1 138 ? -16.593 6.198 0.729 1.00 87.69 138 THR A CA 1
ATOM 1077 C C . THR A 1 138 ? -16.160 5.144 -0.285 1.00 87.69 138 THR A C 1
ATOM 1079 O O . THR A 1 138 ? -15.359 5.422 -1.178 1.00 87.69 138 THR A O 1
ATOM 1082 N N . GLY A 1 139 ? -16.689 3.937 -0.160 1.00 90.25 139 GLY A N 1
ATOM 1083 C CA . GLY A 1 139 ? -16.450 2.853 -1.097 1.00 90.25 139 GLY A CA 1
ATOM 1084 C C . GLY A 1 139 ? -17.095 1.562 -0.622 1.00 90.25 139 GLY A C 1
ATOM 1085 O O . GLY A 1 139 ? -17.568 1.471 0.512 1.00 90.25 139 GLY A O 1
ATOM 1086 N N . ILE A 1 140 ? -17.079 0.565 -1.497 1.00 93.25 140 ILE A N 1
ATOM 1087 C CA . ILE A 1 140 ? -17.407 -0.820 -1.170 1.00 93.25 140 ILE A CA 1
ATOM 1088 C C . ILE A 1 140 ? -16.214 -1.666 -1.599 1.00 93.25 140 ILE A C 1
ATOM 1090 O O . ILE A 1 140 ? -15.693 -1.489 -2.698 1.00 93.25 140 ILE A O 1
ATOM 1094 N N . GLU A 1 141 ? -15.780 -2.574 -0.739 1.00 93.19 141 GLU A N 1
ATOM 1095 C CA . GLU A 1 141 ? -14.728 -3.546 -1.033 1.00 93.19 141 GLU A CA 1
ATOM 1096 C C . GLU A 1 141 ? -15.125 -4.886 -0.449 1.00 93.19 141 GLU A C 1
ATOM 1098 O O . GLU A 1 141 ? -15.606 -4.948 0.678 1.00 93.19 141 GLU A O 1
ATOM 1103 N N . ASN A 1 142 ? -14.966 -5.949 -1.239 1.00 93.19 142 ASN A N 1
ATOM 1104 C CA . ASN A 1 142 ? -15.363 -7.306 -0.862 1.00 93.19 142 ASN A CA 1
ATOM 1105 C C . ASN A 1 142 ? -16.795 -7.373 -0.292 1.00 93.19 142 ASN A C 1
ATOM 1107 O O . ASN A 1 142 ? -17.051 -8.045 0.700 1.00 93.19 142 ASN A O 1
ATOM 1111 N N . GLY A 1 143 ? -17.724 -6.621 -0.893 1.00 93.31 143 GLY A N 1
ATOM 1112 C CA . GLY A 1 143 ? -19.137 -6.599 -0.501 1.00 93.31 143 GLY A CA 1
ATOM 1113 C C . GLY A 1 143 ? -19.479 -5.749 0.728 1.00 93.31 143 GLY A C 1
ATOM 1114 O O . GLY A 1 143 ? -20.661 -5.609 1.029 1.00 93.31 143 GLY A O 1
ATOM 1115 N N . VAL A 1 144 ? -18.502 -5.130 1.402 1.00 93.19 144 VAL A N 1
ATOM 1116 C CA . VAL A 1 144 ? -18.744 -4.300 2.594 1.00 93.19 144 VAL A CA 1
ATOM 1117 C C . VAL A 1 144 ? -18.460 -2.824 2.347 1.00 93.19 144 VAL A C 1
ATOM 1119 O O . VAL A 1 144 ? -17.479 -2.451 1.701 1.00 93.19 144 VAL A O 1
ATOM 1122 N N . VAL A 1 145 ? -19.335 -1.963 2.872 1.00 91.94 145 VAL A N 1
ATOM 1123 C CA . VAL A 1 145 ? -19.151 -0.505 2.847 1.00 91.94 145 VAL A CA 1
ATOM 1124 C C . VAL A 1 145 ? -17.965 -0.141 3.732 1.00 91.94 145 VAL A C 1
ATOM 1126 O O . VAL A 1 145 ? -17.807 -0.709 4.809 1.00 91.94 145 VAL A O 1
ATOM 1129 N N . LEU A 1 146 ? -17.133 0.807 3.306 1.00 87.50 146 LEU A N 1
ATOM 1130 C CA . LEU A 1 146 ? -15.991 1.249 4.104 1.00 87.50 146 LEU A CA 1
ATOM 1131 C C . LEU A 1 146 ? -16.405 1.851 5.453 1.00 87.50 146 LEU A C 1
ATOM 1133 O O . LEU A 1 146 ? -17.450 2.497 5.535 1.00 87.50 146 LEU A O 1
ATOM 1137 N N . PRO A 1 147 ? -15.567 1.708 6.501 1.00 82.94 147 PRO A N 1
ATOM 1138 C CA . PRO A 1 147 ? -15.810 2.402 7.755 1.00 82.94 147 PRO A CA 1
ATOM 1139 C C . PRO A 1 147 ? -15.878 3.907 7.507 1.00 82.94 147 PRO A C 1
ATOM 1141 O O . PRO A 1 147 ? -15.068 4.444 6.741 1.00 82.94 147 PRO A O 1
ATOM 1144 N N . SER A 1 148 ? -16.812 4.572 8.186 1.00 73.12 148 SER A N 1
ATOM 1145 C CA . SER A 1 148 ? -17.016 6.015 8.087 1.00 73.12 148 SER A CA 1
ATOM 1146 C C . SER A 1 148 ? -15.701 6.778 8.237 1.00 73.12 148 SER A C 1
ATOM 1148 O O . SER A 1 148 ? -14.887 6.476 9.114 1.00 73.12 148 SER A O 1
ATOM 1150 N N . VAL A 1 149 ? -15.503 7.779 7.383 1.00 64.00 149 VAL A N 1
ATOM 1151 C CA . VAL A 1 149 ? -14.413 8.746 7.525 1.00 64.00 149 VAL A CA 1
ATOM 1152 C C . VAL A 1 149 ? -14.949 10.034 8.124 1.00 64.00 149 VAL A C 1
ATOM 1154 O O . VAL A 1 149 ? -16.085 10.434 7.861 1.00 64.00 149 VAL A O 1
ATOM 1157 N N . SER A 1 150 ? -14.116 10.706 8.909 1.00 55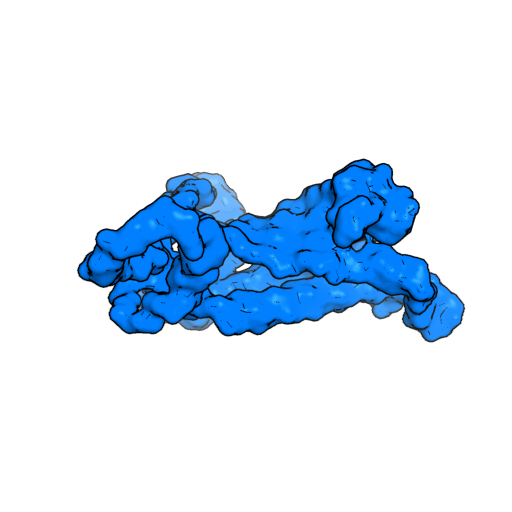.03 150 SER A N 1
ATOM 1158 C CA . SER A 1 150 ? -14.417 12.068 9.323 1.00 55.03 150 SER A CA 1
ATOM 1159 C C . SER A 1 150 ? -14.042 13.025 8.205 1.00 55.03 150 SER A C 1
ATOM 1161 O O . SER A 1 150 ? -12.883 13.084 7.787 1.00 55.03 150 SER A O 1
ATOM 1163 N N . VAL A 1 151 ? -15.022 13.776 7.705 1.00 51.03 151 VAL A N 1
ATOM 1164 C CA . VAL A 1 151 ? -14.740 14.897 6.814 1.00 51.03 151 VAL A CA 1
ATOM 1165 C C . VAL A 1 151 ? -14.299 16.055 7.703 1.00 51.03 151 VAL A C 1
ATOM 1167 O O . VAL A 1 151 ? -15.123 16.691 8.358 1.00 51.03 151 VAL A O 1
ATOM 1170 N N . CYS A 1 152 ? -12.994 16.331 7.739 1.00 48.09 152 CYS A N 1
ATOM 1171 C CA . CYS A 1 152 ? -12.474 17.570 8.312 1.00 48.09 152 CYS A CA 1
ATOM 1172 C C . CYS A 1 152 ? -12.881 18.726 7.385 1.00 48.09 152 CYS A C 1
ATOM 1174 O O . CYS A 1 152 ? -12.099 19.172 6.549 1.00 48.09 152 CYS A O 1
ATOM 1176 N N . ILE A 1 153 ? -14.132 19.176 7.472 1.00 45.72 153 ILE A N 1
ATOM 1177 C CA . ILE A 1 153 ? -14.528 20.471 6.922 1.00 45.72 153 ILE A CA 1
ATOM 1178 C C . ILE A 1 153 ? -14.213 21.485 8.023 1.00 45.72 153 ILE A C 1
ATOM 1180 O O . ILE A 1 153 ? -14.926 21.496 9.029 1.00 45.72 153 ILE A O 1
ATOM 1184 N N . PRO A 1 154 ? -13.157 22.314 7.901 1.00 45.97 154 PRO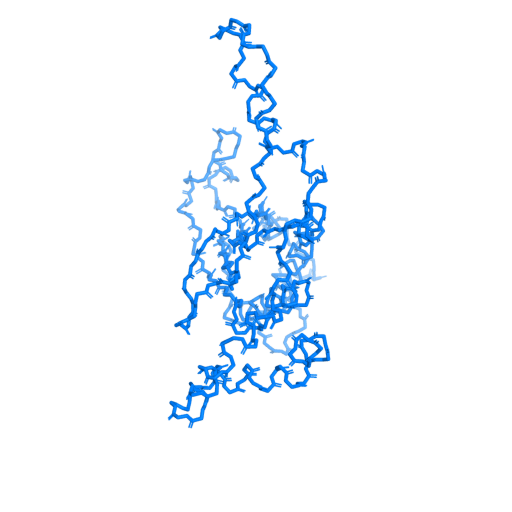 A N 1
ATOM 1185 C CA . PRO A 1 154 ? -12.975 23.401 8.847 1.00 45.97 154 PRO A CA 1
ATOM 1186 C C . PRO A 1 154 ? -14.213 24.305 8.767 1.00 45.97 154 PRO A C 1
ATOM 1188 O O . PRO A 1 154 ? -14.665 24.616 7.657 1.00 45.97 154 PRO A O 1
ATOM 1191 N N . PRO A 1 155 ? -14.802 24.720 9.902 1.00 38.81 155 PRO A N 1
ATOM 1192 C CA . PRO A 1 155 ? -15.926 25.636 9.867 1.00 38.81 155 PRO A CA 1
ATOM 1193 C C . PRO A 1 155 ? -15.497 26.898 9.117 1.00 38.81 155 PRO A C 1
ATOM 1195 O O . PRO A 1 155 ? -14.473 27.511 9.431 1.00 38.81 155 PRO A O 1
ATOM 1198 N N . LEU A 1 156 ? -16.283 27.274 8.104 1.00 43.38 156 LEU A N 1
ATOM 1199 C CA . LEU A 1 156 ? -16.190 28.576 7.454 1.00 43.38 156 LEU A CA 1
ATOM 1200 C C . LEU A 1 156 ? -16.374 29.629 8.546 1.00 43.38 156 LEU A C 1
ATOM 1202 O O . LEU A 1 156 ? -17.495 29.953 8.933 1.00 43.38 156 LEU A O 1
ATOM 1206 N N . THR A 1 157 ? -15.270 30.140 9.085 1.00 44.62 157 THR A N 1
ATOM 1207 C CA . THR A 1 157 ? -15.323 31.309 9.951 1.00 44.62 157 THR A CA 1
ATOM 1208 C C . THR A 1 157 ? -15.854 32.441 9.085 1.00 44.62 157 THR A C 1
ATOM 1210 O O . THR A 1 157 ? -15.199 32.878 8.138 1.00 44.62 157 THR A O 1
ATOM 1213 N N . ALA A 1 158 ? -17.088 32.859 9.368 1.00 41.09 158 ALA A N 1
ATOM 1214 C CA . ALA A 1 158 ? -17.757 33.989 8.741 1.00 41.09 158 ALA A CA 1
ATOM 1215 C C . ALA A 1 158 ? -17.068 35.297 9.175 1.00 41.09 158 ALA A C 1
ATOM 1217 O O . ALA A 1 158 ? -17.622 36.113 9.902 1.00 41.09 158 ALA A O 1
ATOM 1218 N N . GLY A 1 159 ? -15.807 35.464 8.784 1.00 40.88 159 GLY A N 1
ATOM 1219 C CA . GLY A 1 159 ? -15.044 36.690 8.936 1.00 40.88 159 GLY A CA 1
ATOM 1220 C C . GLY A 1 159 ? -15.195 37.507 7.666 1.00 40.88 159 GLY A C 1
ATOM 1221 O O . GLY A 1 159 ? -14.580 37.171 6.661 1.00 40.88 159 GLY A O 1
ATOM 1222 N N . SER A 1 160 ? -16.058 38.525 7.737 1.00 42.22 160 SER A N 1
ATOM 1223 C CA . SER A 1 160 ? -16.188 39.678 6.835 1.00 42.22 160 SER A CA 1
ATOM 1224 C C . SER A 1 160 ? -15.705 39.468 5.394 1.00 42.22 160 SER A C 1
ATOM 1226 O O . SER A 1 160 ? -14.516 39.595 5.093 1.00 42.22 160 SER A O 1
ATOM 1228 N N . ALA A 1 161 ? -16.656 39.248 4.489 1.00 39.34 161 ALA A N 1
ATOM 1229 C CA . ALA A 1 161 ? -16.467 39.452 3.062 1.00 39.34 161 ALA A CA 1
ATOM 1230 C C . ALA A 1 161 ? -16.039 40.908 2.796 1.00 39.34 161 ALA A C 1
ATOM 1232 O O . ALA A 1 161 ? -16.875 41.789 2.617 1.00 39.34 161 ALA A O 1
ATOM 1233 N N . SER A 1 162 ? -14.734 41.169 2.802 1.00 42.62 162 SER A N 1
ATOM 1234 C CA . SER A 1 162 ? -14.166 42.395 2.257 1.00 42.62 162 SER A CA 1
ATOM 1235 C C . SER A 1 162 ? -13.598 42.064 0.881 1.00 42.62 162 SER A C 1
ATOM 1237 O O . SER A 1 162 ? -12.670 41.270 0.766 1.00 42.62 162 SER A O 1
ATOM 1239 N N . SER A 1 163 ? -14.259 42.613 -0.142 1.00 43.56 163 SER A N 1
ATOM 1240 C CA . SER A 1 163 ? -13.888 42.701 -1.565 1.00 43.56 163 SER A CA 1
ATOM 1241 C C . SER A 1 163 ? -13.125 41.517 -2.182 1.00 43.56 163 SER A C 1
ATOM 1243 O O . SER A 1 163 ? -11.911 41.368 -2.056 1.00 43.56 163 SER A O 1
ATOM 1245 N N . MET A 1 164 ? -13.861 40.741 -2.974 1.00 39.91 164 MET A N 1
ATOM 1246 C CA . MET A 1 164 ? -13.450 39.546 -3.715 1.00 39.91 164 MET A CA 1
ATOM 1247 C C . MET A 1 164 ? -12.571 39.844 -4.952 1.00 39.91 164 MET A C 1
ATOM 1249 O O . MET A 1 164 ? -12.808 39.281 -6.017 1.00 39.91 164 MET A O 1
ATOM 1253 N N . HIS A 1 165 ? -11.569 40.723 -4.839 1.00 42.16 165 HIS A N 1
ATOM 1254 C CA . HIS A 1 165 ? -10.683 41.035 -5.970 1.00 42.16 165 HIS A CA 1
ATOM 1255 C C . HIS A 1 165 ? -9.197 40.696 -5.803 1.00 42.16 165 HIS A C 1
ATOM 1257 O O . HIS A 1 165 ? -8.531 40.638 -6.826 1.00 42.16 165 HIS A O 1
ATOM 1263 N N . ASP A 1 166 ? -8.691 40.326 -4.617 1.00 41.38 166 ASP A N 1
ATOM 1264 C CA . ASP A 1 166 ? -7.228 40.189 -4.434 1.00 41.38 166 ASP A CA 1
ATOM 1265 C C . ASP A 1 166 ? -6.727 38.934 -3.688 1.00 41.38 166 ASP A C 1
ATOM 1267 O O . ASP A 1 166 ? -5.720 38.985 -2.984 1.00 41.38 166 ASP A O 1
ATOM 1271 N N . ALA A 1 167 ? -7.349 37.756 -3.842 1.00 42.22 167 ALA A N 1
ATOM 1272 C CA . ALA A 1 167 ? -6.746 36.540 -3.264 1.00 42.22 167 ALA A CA 1
ATOM 1273 C C . ALA A 1 167 ? -7.011 35.225 -4.024 1.00 42.22 167 ALA A C 1
ATOM 1275 O O . ALA A 1 167 ? -7.829 34.422 -3.575 1.00 42.22 167 ALA A O 1
ATOM 1276 N N . PRO A 1 168 ? -6.266 34.908 -5.105 1.00 48.25 168 PRO A N 1
ATOM 1277 C CA . PRO A 1 168 ? -6.354 33.586 -5.730 1.00 48.25 168 PRO A CA 1
ATOM 1278 C C . PRO A 1 168 ? -5.531 32.496 -5.016 1.00 48.25 168 PRO A C 1
ATOM 1280 O O . PRO A 1 168 ? -5.797 31.317 -5.214 1.00 48.25 168 PRO A O 1
ATOM 1283 N N . LEU A 1 169 ? -4.543 32.835 -4.173 1.00 46.38 169 LEU A N 1
ATOM 1284 C CA . LEU A 1 169 ? -3.613 31.832 -3.610 1.00 46.38 169 LEU A CA 1
ATOM 1285 C C . LEU A 1 169 ? -3.812 31.508 -2.122 1.00 46.38 169 LEU A C 1
ATOM 1287 O O . LEU A 1 169 ? -3.425 30.429 -1.678 1.00 46.38 169 LEU A O 1
ATOM 1291 N N . ALA A 1 170 ? -4.469 32.375 -1.349 1.00 43.25 170 ALA A N 1
ATOM 1292 C CA . ALA A 1 170 ? -4.715 32.105 0.071 1.00 43.25 170 ALA A CA 1
ATOM 1293 C C . ALA A 1 170 ? -5.770 31.003 0.299 1.00 43.25 170 ALA A C 1
ATOM 1295 O O . ALA A 1 170 ? -5.770 30.351 1.344 1.00 43.25 170 ALA A O 1
ATOM 1296 N N . TYR A 1 171 ? -6.646 30.760 -0.682 1.00 39.84 171 TYR A N 1
ATOM 1297 C CA . TYR A 1 171 ? -7.742 29.797 -0.559 1.00 39.84 171 TYR A CA 1
ATOM 1298 C C . TYR A 1 171 ? -7.247 28.344 -0.480 1.00 39.84 171 TYR A C 1
ATOM 1300 O O . TYR A 1 171 ? -7.737 27.574 0.341 1.00 39.84 171 TYR A O 1
ATOM 1308 N N . VAL A 1 172 ? -6.218 27.982 -1.256 1.00 39.28 172 VAL A N 1
ATOM 1309 C CA . VAL A 1 172 ? -5.697 26.602 -1.291 1.00 39.28 172 VAL A CA 1
ATOM 1310 C C . VAL A 1 172 ? -4.858 26.277 -0.047 1.00 39.28 172 VAL A C 1
ATOM 1312 O O . VAL A 1 172 ? -4.898 25.153 0.449 1.00 39.28 172 VAL A O 1
ATOM 1315 N N . ALA A 1 173 ? -4.147 27.258 0.517 1.00 38.97 173 ALA A N 1
ATOM 1316 C CA . ALA A 1 173 ? -3.327 27.046 1.712 1.00 38.97 173 ALA A CA 1
ATOM 1317 C C . ALA A 1 173 ? -4.160 26.893 3.000 1.00 38.97 173 ALA A C 1
ATOM 1319 O O . ALA A 1 173 ? -3.760 26.177 3.918 1.00 38.97 173 ALA A O 1
ATOM 1320 N N . ARG A 1 174 ? -5.337 27.532 3.083 1.00 36.03 174 ARG A N 1
ATOM 1321 C CA . ARG A 1 174 ? -6.135 27.563 4.321 1.00 36.03 174 ARG A CA 1
ATOM 1322 C C . ARG A 1 174 ? -6.859 26.249 4.629 1.00 36.03 174 ARG A C 1
ATOM 1324 O O . ARG A 1 174 ? -7.162 26.000 5.792 1.00 36.03 174 ARG A O 1
ATOM 1331 N N . VAL A 1 175 ? -7.067 25.389 3.628 1.00 40.09 175 VAL A N 1
ATOM 1332 C CA . VAL A 1 175 ? -7.726 24.078 3.798 1.00 40.09 175 VAL A CA 1
ATOM 1333 C C . VAL A 1 175 ? -6.917 23.134 4.706 1.00 40.09 175 VAL A C 1
ATOM 1335 O O . VAL A 1 175 ? -7.488 22.219 5.286 1.00 40.09 175 VAL A O 1
ATOM 1338 N N . TRP A 1 176 ? -5.623 23.395 4.927 1.00 37.94 176 TRP A N 1
ATOM 1339 C CA . TRP A 1 176 ? -4.747 22.502 5.697 1.00 37.94 176 TRP A CA 1
ATOM 1340 C C . TRP A 1 176 ? -4.315 23.025 7.075 1.00 37.94 176 TRP A C 1
ATOM 1342 O O . TRP A 1 176 ? -3.682 22.285 7.818 1.00 37.94 176 TRP A O 1
ATOM 1352 N N . ALA A 1 177 ? -4.639 24.270 7.446 1.00 40.22 177 ALA A N 1
ATOM 1353 C CA . ALA A 1 177 ? -4.013 24.929 8.604 1.00 40.22 177 ALA A CA 1
ATOM 1354 C C . ALA A 1 177 ? -4.867 25.004 9.889 1.00 40.22 177 ALA A C 1
ATOM 1356 O O . ALA A 1 177 ? -4.422 25.598 10.862 1.00 40.22 177 ALA A O 1
ATOM 1357 N N . THR A 1 178 ? -6.088 24.456 9.924 1.00 40.50 178 THR A N 1
ATOM 1358 C CA . THR A 1 178 ? -6.986 24.589 11.101 1.00 40.50 178 THR A CA 1
ATOM 1359 C C . THR A 1 178 ? -7.649 23.273 11.518 1.00 40.50 178 THR A C 1
ATOM 1361 O O . THR A 1 178 ? -8.794 23.255 11.953 1.00 40.50 178 THR A O 1
ATOM 1364 N N . ALA A 1 179 ? -6.932 22.157 11.369 1.00 41.81 179 ALA A N 1
ATOM 1365 C CA . ALA A 1 179 ? -7.439 20.811 11.654 1.00 41.81 179 ALA A CA 1
ATOM 1366 C C . ALA A 1 179 ? -7.201 20.328 13.101 1.00 41.81 179 ALA A C 1
ATOM 1368 O O . ALA A 1 179 ? -7.283 19.127 13.348 1.00 41.81 179 ALA A O 1
ATOM 1369 N N . ASP A 1 180 ? -6.938 21.232 14.047 1.00 40.47 180 ASP A N 1
ATOM 1370 C CA . ASP A 1 180 ? -6.859 20.895 15.470 1.00 40.47 180 ASP A CA 1
ATOM 1371 C C . ASP A 1 180 ? -8.167 21.328 16.161 1.00 40.47 180 ASP A C 1
ATOM 1373 O O . ASP A 1 180 ? -8.625 22.452 15.971 1.00 40.47 180 ASP A O 1
ATOM 1377 N N . ASP A 1 181 ? -8.760 20.423 16.947 1.00 36.16 181 ASP A N 1
ATOM 1378 C CA . ASP A 1 181 ? -9.946 20.594 17.816 1.00 36.16 181 ASP A CA 1
ATOM 1379 C C . ASP A 1 181 ? -11.374 20.383 17.259 1.00 36.16 181 ASP A C 1
ATOM 1381 O O . ASP A 1 181 ? -12.293 21.159 17.524 1.00 36.16 181 ASP A O 1
ATOM 1385 N N . GLN A 1 182 ? -11.643 19.215 16.657 1.00 36.00 182 GLN A N 1
ATOM 1386 C CA . GLN A 1 182 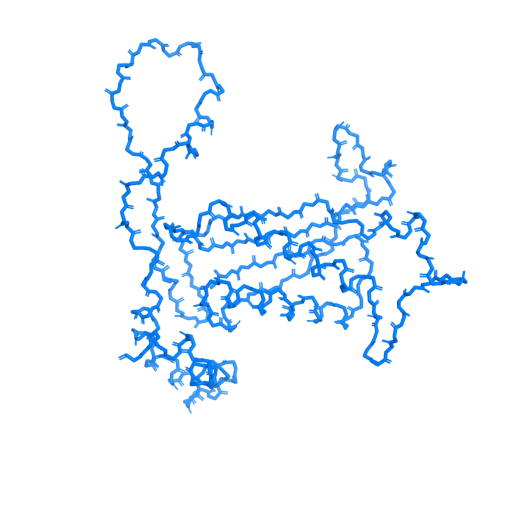? -12.908 18.493 16.915 1.00 36.00 182 GLN A CA 1
ATOM 1387 C C . GLN A 1 182 ? -12.695 16.964 16.876 1.00 36.00 182 GLN A C 1
ATOM 1389 O O . GLN A 1 182 ? -12.244 16.437 15.857 1.00 36.00 182 GLN A O 1
ATOM 1394 N N . PRO A 1 183 ? -13.039 16.206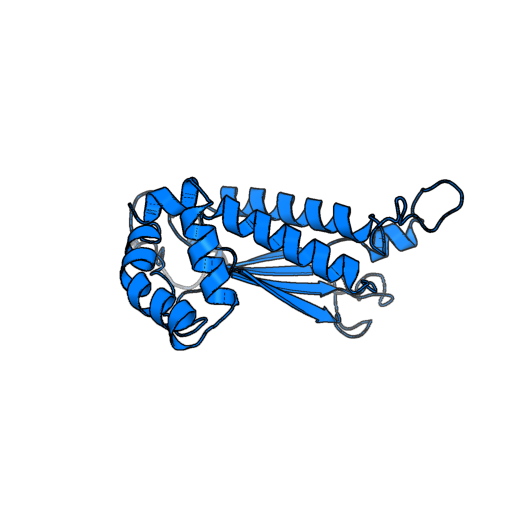 17.938 1.00 36.53 183 PRO A N 1
ATOM 1395 C CA . PRO A 1 183 ? -12.898 14.756 17.947 1.00 36.53 183 PRO A CA 1
ATOM 1396 C C . PRO A 1 183 ? -14.091 14.114 17.231 1.00 36.53 183 PRO A C 1
ATOM 1398 O O . PRO A 1 183 ? -15.038 13.653 17.861 1.00 36.53 183 PRO A O 1
ATOM 1401 N N . THR A 1 184 ? -14.076 14.072 15.902 1.00 34.69 184 THR A N 1
ATOM 1402 C CA . THR A 1 184 ? -15.091 13.337 15.137 1.00 34.69 184 THR A CA 1
ATOM 1403 C C . THR A 1 184 ? -14.475 12.068 14.551 1.00 34.69 184 THR A C 1
ATOM 1405 O O . THR A 1 184 ? -13.732 12.092 13.580 1.00 34.69 184 THR A O 1
ATOM 1408 N N . GLN A 1 185 ? -14.737 10.962 15.254 1.00 39.94 185 GLN A N 1
ATOM 1409 C CA . GLN A 1 185 ? -14.692 9.545 14.865 1.00 39.94 185 GLN A CA 1
ATOM 1410 C C . GLN A 1 185 ? -14.137 9.206 13.468 1.00 39.94 185 GLN A C 1
ATOM 1412 O O . GLN A 1 185 ? -14.887 9.041 12.511 1.00 39.94 185 GLN A O 1
ATOM 1417 N N . ALA A 1 186 ? -12.834 8.946 13.381 1.00 47.44 186 ALA A N 1
ATOM 1418 C CA . ALA A 1 186 ? -12.318 7.981 12.402 1.00 47.44 186 ALA A CA 1
ATOM 1419 C C . ALA A 1 186 ? -11.937 6.644 13.051 1.00 47.44 186 ALA A C 1
ATOM 1421 O O . ALA A 1 186 ? -11.266 5.842 12.419 1.00 47.44 186 ALA A O 1
ATOM 1422 N N . ASP A 1 187 ? -12.379 6.415 14.290 1.00 58.47 187 ASP A N 1
ATOM 1423 C CA . ASP A 1 187 ? -11.934 5.303 15.139 1.00 58.47 187 ASP A CA 1
ATOM 1424 C C . ASP A 1 187 ? -12.975 4.186 15.282 1.00 58.47 187 ASP A C 1
ATOM 1426 O O . ASP A 1 187 ? -12.923 3.383 16.215 1.00 58.47 187 ASP A O 1
ATOM 1430 N N . ASN A 1 188 ? -13.957 4.139 14.382 1.00 75.31 188 ASN A N 1
ATOM 1431 C CA . ASN A 1 188 ? -15.017 3.137 14.436 1.00 75.31 188 ASN A CA 1
ATOM 1432 C C . ASN A 1 188 ? -14.590 1.803 13.798 1.00 75.31 188 ASN A C 1
ATOM 1434 O O . ASN A 1 188 ? -15.460 0.995 13.496 1.00 75.31 188 ASN A O 1
ATOM 1438 N N . GLU A 1 189 ? -13.293 1.535 13.582 1.00 83.94 189 GLU A N 1
ATOM 1439 C CA . GLU A 1 189 ? -12.821 0.252 13.037 1.00 83.94 189 GLU A CA 1
ATOM 1440 C C . GLU A 1 189 ? -13.354 -0.943 13.830 1.00 83.94 189 GLU A C 1
ATOM 1442 O O . GLU A 1 189 ? -13.785 -1.920 13.226 1.00 83.94 189 GLU A O 1
ATOM 1447 N N . GLY A 1 190 ? -13.372 -0.859 15.164 1.00 87.44 190 GLY A N 1
ATOM 1448 C CA . GLY A 1 190 ? -13.910 -1.930 16.007 1.00 87.44 190 GLY A CA 1
ATOM 1449 C C . GLY A 1 190 ? -15.405 -2.147 15.797 1.00 87.44 190 GLY A C 1
ATOM 1450 O O . GLY A 1 190 ? -15.831 -3.272 15.551 1.00 87.44 190 GLY A O 1
ATOM 1451 N N . THR A 1 191 ? -16.195 -1.071 15.810 1.00 89.12 191 THR A N 1
ATOM 1452 C CA . THR A 1 191 ? -17.636 -1.132 15.517 1.00 89.12 191 THR A CA 1
ATOM 1453 C C . THR A 1 191 ? -17.885 -1.694 14.123 1.00 89.12 191 THR A C 1
ATOM 1455 O O . THR A 1 191 ? -18.640 -2.642 13.969 1.00 89.12 191 THR A O 1
ATOM 1458 N N . TRP A 1 192 ? -17.165 -1.201 13.118 1.00 90.69 192 TRP A N 1
ATOM 1459 C CA . TRP A 1 192 ? -17.285 -1.674 11.745 1.00 90.69 192 TRP A CA 1
ATOM 1460 C C . TRP A 1 192 ? -16.938 -3.162 11.600 1.00 90.69 192 TRP A C 1
ATOM 1462 O O . TRP A 1 192 ? -17.650 -3.893 10.911 1.00 90.69 192 TRP A O 1
ATOM 1472 N N . LEU A 1 193 ? -15.876 -3.635 12.261 1.00 93.19 193 LEU A N 1
ATOM 1473 C CA . LEU A 1 193 ? -15.519 -5.055 12.268 1.00 93.19 193 LEU A CA 1
ATOM 1474 C C . LEU A 1 193 ? -16.611 -5.903 12.929 1.00 93.19 193 LEU A C 1
ATOM 1476 O O . LEU A 1 193 ? -16.945 -6.967 12.410 1.00 93.19 193 LEU A O 1
ATOM 1480 N N . LYS A 1 194 ? -17.169 -5.438 14.054 1.00 93.81 194 LYS A N 1
ATOM 1481 C CA . LYS A 1 194 ? -18.263 -6.115 14.767 1.00 93.81 194 LYS A CA 1
ATOM 1482 C C . LYS A 1 194 ? -19.523 -6.188 13.899 1.00 93.81 194 LYS A C 1
ATOM 1484 O O . LYS A 1 194 ? -20.080 -7.274 13.747 1.00 93.81 194 LYS A O 1
ATOM 1489 N N . ASP A 1 195 ? -19.904 -5.080 13.271 1.00 93.88 195 ASP A N 1
ATOM 1490 C CA . ASP A 1 195 ? -21.113 -4.965 12.448 1.00 93.88 195 ASP A CA 1
ATOM 1491 C C . ASP A 1 195 ? -21.064 -5.863 11.202 1.00 93.88 195 ASP A C 1
ATOM 1493 O O . ASP A 1 195 ? -22.080 -6.422 10.794 1.00 93.88 195 ASP A O 1
ATOM 1497 N N . ASN A 1 196 ? -19.878 -6.055 10.617 1.00 95.94 196 ASN A N 1
ATOM 1498 C CA . ASN A 1 196 ? -19.696 -6.886 9.423 1.00 95.94 196 ASN A CA 1
ATOM 1499 C C . ASN A 1 196 ? -19.293 -8.340 9.734 1.00 95.94 196 ASN A C 1
ATOM 1501 O O . ASN A 1 196 ? -19.158 -9.153 8.820 1.00 95.94 196 ASN A O 1
ATOM 1505 N N . MET A 1 197 ? -19.134 -8.713 11.009 1.00 96.50 197 MET A N 1
ATOM 1506 C CA . MET A 1 197 ? -18.633 -10.036 11.402 1.00 96.50 197 MET A CA 1
ATOM 1507 C C . MET A 1 197 ? -19.509 -11.190 10.900 1.00 96.50 197 MET A C 1
ATOM 1509 O O . MET A 1 197 ? -18.992 -12.244 10.535 1.00 96.50 197 MET A O 1
ATOM 1513 N N . ALA A 1 198 ? -20.833 -11.004 10.883 1.00 97.06 198 ALA A N 1
ATOM 1514 C CA . ALA A 1 198 ? -21.763 -12.008 10.369 1.00 97.06 198 ALA A CA 1
ATOM 1515 C C . ALA A 1 198 ? -21.524 -12.277 8.876 1.00 97.06 198 ALA A C 1
ATOM 1517 O O . ALA A 1 198 ? -21.405 -13.432 8.476 1.00 97.06 198 ALA A O 1
ATOM 1518 N N . PHE A 1 199 ? -21.359 -11.214 8.084 1.00 97.75 199 PHE A N 1
ATOM 1519 C CA . PHE A 1 199 ? -21.033 -11.315 6.665 1.00 97.75 199 PHE A CA 1
ATOM 1520 C C . PHE A 1 199 ? -19.671 -11.990 6.452 1.00 97.75 199 PHE A C 1
ATOM 1522 O O . PHE A 1 199 ? -19.564 -12.908 5.647 1.00 97.75 199 PHE A O 1
ATOM 1529 N N . PHE A 1 200 ? -18.641 -11.613 7.219 1.00 98.06 200 PHE A N 1
ATOM 1530 C CA . PHE A 1 200 ? -17.310 -12.228 7.112 1.00 98.06 200 PHE A CA 1
ATOM 1531 C C . PHE A 1 200 ? -17.336 -13.736 7.379 1.00 98.06 200 PHE A C 1
ATOM 1533 O O . PHE A 1 200 ? -16.696 -14.501 6.658 1.00 98.06 200 PHE A O 1
ATOM 1540 N N . LYS A 1 201 ? -18.096 -14.169 8.392 1.00 98.06 201 LYS A N 1
ATOM 1541 C CA . LYS A 1 201 ? -18.302 -15.593 8.688 1.00 98.06 201 LYS A CA 1
ATOM 1542 C C . LYS A 1 201 ? -19.053 -16.300 7.576 1.00 98.06 201 LYS A C 1
ATOM 1544 O O . LYS A 1 201 ? -18.634 -17.375 7.171 1.00 98.06 201 LYS A O 1
ATOM 1549 N N . GLU A 1 202 ? -20.100 -15.687 7.034 1.00 98.25 202 GLU A N 1
ATOM 1550 C CA . GLU A 1 202 ? -20.828 -16.251 5.900 1.00 98.25 202 GLU A CA 1
ATOM 1551 C C . GLU A 1 202 ? -19.906 -16.461 4.686 1.00 98.25 202 GLU A C 1
ATOM 1553 O O . GLU A 1 202 ? -19.864 -17.560 4.135 1.00 98.25 202 GLU A O 1
ATOM 1558 N N . GLN A 1 203 ? -19.099 -15.459 4.312 1.00 98.44 203 GLN A N 1
ATOM 1559 C CA . GLN A 1 203 ? -18.129 -15.587 3.215 1.00 98.44 203 GLN A CA 1
ATOM 1560 C C . GLN A 1 203 ? -17.119 -16.718 3.466 1.00 98.44 203 GLN A C 1
ATOM 1562 O O . GLN A 1 203 ? -16.888 -17.560 2.597 1.00 98.44 203 GLN A O 1
ATOM 1567 N N . ALA A 1 204 ? -16.561 -16.790 4.674 1.00 97.69 204 ALA A N 1
ATOM 1568 C CA . ALA A 1 204 ? -15.562 -17.793 5.022 1.00 97.69 204 ALA A CA 1
ATOM 1569 C C . ALA A 1 204 ? -16.127 -19.225 5.107 1.00 97.69 204 ALA A C 1
ATOM 1571 O O . ALA A 1 204 ? -15.472 -20.173 4.669 1.00 97.69 204 ALA A O 1
ATOM 1572 N N . GLU A 1 205 ? -17.310 -19.391 5.703 1.00 97.81 205 GLU A N 1
ATOM 1573 C CA . GLU A 1 205 ? -17.868 -20.692 6.096 1.00 97.81 205 GLU A CA 1
ATOM 1574 C C . GLU A 1 205 ? -18.849 -21.246 5.057 1.00 97.81 205 GLU A C 1
ATOM 1576 O O . GLU A 1 205 ? -18.817 -22.440 4.764 1.00 97.81 205 GLU A O 1
ATOM 1581 N N . VAL A 1 206 ? -19.703 -20.395 4.478 1.00 97.81 206 VAL A N 1
ATOM 1582 C CA . VAL A 1 206 ? -20.716 -20.809 3.492 1.00 97.81 206 VAL A CA 1
ATOM 1583 C C . VAL A 1 206 ? -20.127 -20.796 2.088 1.00 97.81 206 VAL A C 1
ATOM 1585 O O . VAL A 1 206 ? -20.255 -21.777 1.357 1.00 97.81 206 VAL A O 1
ATOM 1588 N N . TYR A 1 207 ? -19.446 -19.711 1.716 1.00 97.19 207 TYR A N 1
ATOM 1589 C CA . TYR A 1 207 ? -18.878 -19.558 0.372 1.00 97.19 207 TYR A CA 1
ATOM 1590 C C . TYR A 1 207 ? -17.456 -20.115 0.241 1.00 97.19 207 TYR A C 1
ATOM 1592 O O . TYR A 1 207 ? -16.934 -20.187 -0.870 1.00 97.19 207 TYR A O 1
ATOM 1600 N N . SER A 1 208 ? -16.845 -20.566 1.345 1.00 96.81 208 SER A N 1
ATOM 1601 C CA . SER A 1 208 ? -15.462 -21.070 1.371 1.00 96.81 208 SER A CA 1
ATOM 1602 C C . SER A 1 208 ? -14.455 -20.080 0.770 1.00 96.81 208 SER A C 1
ATOM 1604 O O . SER A 1 208 ? -13.476 -20.481 0.138 1.00 96.81 208 SER A O 1
ATOM 1606 N N . ASP A 1 209 ? -14.704 -18.781 0.944 1.00 97.75 209 ASP A N 1
ATOM 1607 C CA . ASP A 1 209 ? -13.840 -17.727 0.426 1.00 97.75 209 ASP A CA 1
ATOM 1608 C C . ASP A 1 209 ? -12.554 -17.655 1.270 1.00 97.75 209 ASP A C 1
ATOM 1610 O O . ASP A 1 209 ? -12.563 -17.235 2.433 1.00 97.75 209 ASP A O 1
ATOM 1614 N N . GLN A 1 210 ? -11.442 -18.122 0.690 1.00 97.88 210 GLN A N 1
ATOM 1615 C CA . GLN A 1 210 ? -10.147 -18.233 1.367 1.00 97.88 210 GLN A CA 1
ATOM 1616 C C . GLN A 1 210 ? -9.649 -16.888 1.935 1.00 97.88 210 GLN A C 1
ATOM 1618 O O . GLN A 1 210 ? -9.292 -16.857 3.114 1.00 97.88 210 GLN A O 1
ATOM 1623 N N . PRO A 1 211 ? -9.661 -15.770 1.182 1.00 97.19 211 PRO A N 1
ATOM 1624 C CA . PRO A 1 211 ? -9.387 -14.448 1.738 1.00 97.19 211 PRO A CA 1
ATOM 1625 C C . PRO A 1 211 ? -10.172 -14.108 3.022 1.00 97.19 211 PRO A C 1
ATOM 1627 O O . PRO A 1 211 ? -9.603 -13.543 3.960 1.00 97.19 211 PRO A O 1
ATOM 1630 N N . PHE A 1 212 ? -11.454 -14.480 3.121 1.00 98.12 212 PHE A N 1
ATOM 1631 C CA . PHE A 1 212 ? -12.236 -14.270 4.349 1.00 98.12 212 PHE A CA 1
ATOM 1632 C C . PHE A 1 212 ? -11.893 -15.263 5.467 1.00 98.12 212 PHE A C 1
ATOM 1634 O O . PHE A 1 212 ? -11.908 -14.891 6.642 1.00 98.12 212 PHE A O 1
ATOM 1641 N N . GLN A 1 213 ? -11.521 -16.501 5.144 1.00 98.44 213 GLN A N 1
ATOM 1642 C CA . GLN A 1 213 ? -10.985 -17.437 6.139 1.00 98.44 213 GLN A CA 1
ATOM 1643 C C . GLN A 1 213 ? -9.682 -16.908 6.755 1.00 98.44 213 GLN A C 1
ATOM 1645 O O . GLN A 1 213 ? -9.507 -16.947 7.979 1.00 98.44 213 GLN A O 1
ATOM 1650 N N . ASP A 1 214 ? -8.805 -16.349 5.920 1.00 98.00 214 ASP A N 1
ATOM 1651 C CA . ASP A 1 214 ? -7.552 -15.729 6.344 1.00 98.00 214 ASP A CA 1
ATOM 1652 C C . ASP A 1 214 ? -7.812 -14.473 7.185 1.00 98.00 214 ASP A C 1
ATOM 1654 O O . ASP A 1 214 ? -7.162 -14.296 8.215 1.00 98.00 214 ASP A O 1
ATOM 1658 N N . LEU A 1 215 ? -8.825 -13.664 6.843 1.00 97.75 215 LEU A N 1
ATOM 1659 C CA . LEU A 1 215 ? -9.286 -12.553 7.684 1.00 97.75 215 LEU A CA 1
ATOM 1660 C C . LEU A 1 215 ? -9.698 -13.033 9.083 1.00 97.75 215 LEU A C 1
ATOM 1662 O O . LEU A 1 215 ? -9.247 -12.481 10.086 1.00 97.75 215 LEU A O 1
ATOM 1666 N N . LEU A 1 216 ? -10.551 -14.057 9.187 1.00 97.94 216 LEU A N 1
ATOM 1667 C CA . LEU A 1 216 ? -11.016 -14.560 10.488 1.00 97.94 216 LEU A CA 1
ATOM 1668 C C . LEU A 1 216 ? -9.882 -15.181 11.310 1.00 97.94 216 LEU A C 1
ATOM 1670 O O . LEU A 1 216 ? -9.893 -15.139 12.545 1.00 97.94 216 LEU A O 1
ATOM 1674 N N . LYS A 1 217 ? -8.898 -15.786 10.645 1.00 98.00 217 LYS A N 1
ATOM 1675 C CA . LYS A 1 217 ? -7.666 -16.234 11.288 1.00 98.00 217 LYS A CA 1
ATOM 1676 C C . LYS A 1 217 ? -6.847 -15.042 11.787 1.00 98.00 217 LYS A C 1
ATOM 1678 O O . LYS A 1 217 ? -6.493 -15.021 12.962 1.00 98.00 217 LYS A O 1
ATOM 1683 N N . GLU A 1 218 ? -6.626 -14.030 10.953 1.00 97.94 218 GLU A N 1
ATOM 1684 C CA . GLU A 1 218 ? -5.878 -12.818 11.294 1.00 97.94 218 GLU A CA 1
ATOM 1685 C C . GLU A 1 218 ? -6.496 -12.089 12.496 1.00 97.94 218 GLU A C 1
ATOM 1687 O O . GLU A 1 218 ? -5.786 -11.786 13.453 1.00 97.94 218 GLU A O 1
ATOM 1692 N N . LEU A 1 219 ? -7.814 -11.864 12.498 1.00 96.50 219 LEU A N 1
ATOM 1693 C CA . LEU A 1 219 ? -8.532 -11.215 13.602 1.00 96.50 219 LEU A CA 1
ATOM 1694 C C . LEU A 1 219 ? -8.384 -11.968 14.927 1.00 96.50 219 LEU A C 1
ATOM 1696 O O . LEU A 1 219 ? -8.365 -11.357 15.996 1.00 96.50 219 LEU A O 1
ATOM 1700 N N . ARG A 1 220 ? -8.261 -13.299 14.869 1.00 96.31 220 ARG A N 1
ATOM 1701 C CA . ARG A 1 220 ? -7.937 -14.101 16.045 1.00 96.31 220 ARG A CA 1
ATOM 1702 C C . ARG A 1 220 ? -6.471 -13.956 16.404 1.00 96.31 220 ARG A C 1
ATOM 1704 O O . ARG A 1 220 ? -6.181 -13.741 17.563 1.00 96.31 220 ARG A O 1
ATOM 1711 N N . GLU A 1 221 ? -5.530 -14.074 15.484 1.00 96.56 221 GLU A N 1
ATOM 1712 C CA . GLU A 1 221 ? -4.105 -14.197 15.818 1.00 96.56 221 GLU A CA 1
ATOM 1713 C C . GLU A 1 221 ? -3.422 -12.867 16.161 1.00 96.56 221 GLU A C 1
ATOM 1715 O O . GLU A 1 221 ? -2.505 -12.856 16.982 1.00 96.56 221 GLU A O 1
ATOM 1720 N N . ARG A 1 222 ? -3.887 -11.746 15.603 1.00 94.62 222 ARG A N 1
ATOM 1721 C CA . ARG A 1 222 ? -3.328 -10.408 15.831 1.00 94.62 222 ARG A CA 1
ATOM 1722 C C . ARG A 1 222 ? -3.896 -9.759 17.102 1.00 94.62 222 ARG A C 1
ATOM 1724 O O . ARG A 1 222 ? -5.069 -9.386 17.108 1.00 94.62 222 ARG A O 1
ATOM 1731 N N . PRO A 1 223 ? -3.105 -9.569 18.183 1.00 94.69 223 PRO A N 1
ATOM 1732 C CA . PRO A 1 223 ? -3.629 -9.049 19.451 1.00 94.69 223 PRO A CA 1
ATOM 1733 C C . PRO A 1 223 ? -4.173 -7.619 19.367 1.00 94.69 223 PRO A C 1
ATOM 1735 O O . PRO A 1 223 ? -5.058 -7.249 20.131 1.00 94.69 223 PRO A O 1
ATOM 1738 N N . ASP A 1 224 ? -3.624 -6.803 18.469 1.00 92.44 224 ASP A N 1
ATOM 1739 C CA . ASP A 1 224 ? -4.064 -5.434 18.207 1.00 92.44 224 ASP A CA 1
ATOM 1740 C C . ASP A 1 224 ? -5.442 -5.393 17.531 1.00 92.44 224 ASP A C 1
ATOM 1742 O O . ASP A 1 224 ? -6.287 -4.606 17.947 1.00 92.44 224 ASP A O 1
ATOM 1746 N N . LEU A 1 225 ? -5.701 -6.278 16.562 1.00 93.50 225 LEU A N 1
ATOM 1747 C CA . LEU A 1 225 ? -7.016 -6.408 15.925 1.00 93.50 225 LEU A CA 1
ATOM 1748 C C . LEU A 1 225 ? -8.038 -7.119 16.814 1.00 93.50 225 LEU A C 1
ATOM 1750 O O . LEU A 1 225 ? -9.196 -6.709 16.857 1.00 93.50 225 LEU A O 1
ATOM 1754 N N . ARG A 1 226 ? -7.625 -8.151 17.557 1.00 93.62 226 ARG A N 1
ATOM 1755 C CA . ARG A 1 226 ? -8.513 -8.903 18.456 1.00 93.62 226 ARG A CA 1
ATOM 1756 C C . ARG A 1 226 ? -9.182 -7.986 19.483 1.00 93.62 226 ARG A C 1
ATOM 1758 O O . ARG A 1 226 ? -10.390 -8.051 19.673 1.00 93.62 226 ARG A O 1
ATOM 1765 N N . LYS A 1 227 ? -8.418 -7.052 20.057 1.00 92.38 227 LYS A N 1
ATOM 1766 C CA . LYS A 1 227 ? -8.922 -6.038 21.001 1.00 92.38 227 LYS A CA 1
ATOM 1767 C C . LYS A 1 227 ? -9.998 -5.117 20.421 1.00 92.38 227 LYS A C 1
ATOM 1769 O O . LYS A 1 227 ? -10.707 -4.478 21.187 1.00 92.38 227 LYS A O 1
ATOM 1774 N N . LEU A 1 228 ? -10.100 -4.996 19.095 1.00 88.12 228 LEU A N 1
ATOM 1775 C CA . LEU A 1 228 ? -11.132 -4.177 18.455 1.00 88.12 228 LEU A CA 1
ATOM 1776 C C . LEU A 1 228 ? -12.492 -4.883 18.406 1.00 88.12 228 LEU A C 1
ATOM 1778 O O . LEU A 1 228 ? -13.511 -4.207 18.270 1.00 88.12 228 LEU A O 1
ATOM 1782 N N . ILE A 1 229 ? -12.509 -6.218 18.491 1.00 89.31 229 ILE A N 1
ATOM 1783 C CA . ILE A 1 229 ? -13.721 -7.043 18.386 1.00 89.31 229 ILE A CA 1
ATOM 1784 C C . ILE A 1 229 ? -14.162 -7.675 19.716 1.00 89.31 229 ILE A C 1
ATOM 1786 O O . ILE A 1 229 ? -15.278 -8.186 19.783 1.00 89.31 229 ILE A O 1
ATOM 1790 N N . GLU A 1 230 ? -13.332 -7.600 20.756 1.00 86.12 230 GLU A N 1
ATOM 1791 C CA . GLU A 1 230 ? -13.699 -7.876 22.158 1.00 86.12 230 GLU A CA 1
ATOM 1792 C C . GLU A 1 230 ? -14.583 -6.751 22.729 1.00 86.12 230 GLU A C 1
ATOM 1794 O O . GLU A 1 230 ? -15.546 -7.067 23.457 1.00 86.12 230 GLU A O 1
#

Mean predicted aligned error: 10.56 Å

pLDDT: mean 83.63, std 20.66, range [34.69, 98.81]

Radius of gyration: 21.53 Å; Cα contacts (8 Å, |Δi|>4): 308; chains: 1; bounding box: 54×64×45 Å

Nearest PDB structures (foldseek):
  6blm-assembly1_C  TM=6.591E-01  e=2.550E-05  Burkholderia lata
  7puo-assembly2_F  TM=6.250E-01  e=8.897E-06  Pseudomonas putida
  4lho-assembly1_A  TM=6.421E-01  e=1.358E-04  coryneform bacterium
  2aag-assembly2_D  TM=5.234E-01  e=1.537E-04  Pseudomonas pavonaceae
  2aaj-assembly1_A  TM=5.210E-01  e=4.140E-04  Pseudomonas pavonaceae

Organism: NCBI:txid86049

Foldseek 3Di:
DKEKEKEAFDDAAPVLQVQLQVQQLVLCCVLPVNQSLPYHYHYDYHDQQQPDDDPNAGPVNSPTGAIEMEIADADAPVCDPVSVVVSLVSSQVSLCCSLQADRDPPDGGPQPDDPRDHDPVSCVNSDHDYYYYDHDQWDDDPRDIDQHGDDPPPPPPPDDPDDPDDDPDVVVVVRRDPSPDDHDDPPCLLVSCQVCVVVLCCCCPVVVPVSSVVSVVCCVPPPSNVVSPD